Protein AF-D6RR14-F1 (afdb_monomer_lite)

Foldseek 3Di:
DDAAQEDEDEAEDDPPDPDDDPPDPDPACLVVLLPDDHALRHAYYEYYYPAQLVSHAHSVLSNCVRCLQSQQNHAYYAYQFFNHFQVSSLSSQVSQFVSHQNHAYYAYDHAQDPDPPDDDDDRRTHAQAPVVLCLQFCARPDPDPDDPDHHGRLLHAEYEYEGQDQPRHQDPVSVLRNLQRQQDDPPDPDPDDPPDVSGHQEYAYEHQDPDDDPSVVSCVVVVGDCPNHYYHYHYDHSVVSNPVVPVPPPPPDD

Organism: Coprinopsis cinerea (strain Okayama-7 / 130 / ATCC MYA-4618 / FGSC 9003) (NCBI:txid240176)

Sequence (254 aa):
MPHLHTFIIEERAWGHFHHQPPVDTRPYLHNFLSRLKFTSALSSLKLSTSCNANRGPSSIPSFFTTHFDSLDTLTTLSLQYNYLRKDEFVLLLEKLGPGVPSLTDLKLYASSLTFPEREWEDPPYARFWPSVLERFYVQSCSKSLYPQKKPWFPSLEKFTCILGTSWEEFDDRDLLEFLADRLSKPSGSLPSHTAVDRRLKMVDIKFVSFKNIDVWGELKARGVDTNGFELAIMYGQDSLWHDEHLIWGDDLDD

Radius of gyration: 19.26 Å; chains: 1; bounding box: 54×53×54 Å

pLDDT: mean 72.42, std 17.79, range [32.41, 95.31]

Secondary structure (DSSP, 8-state):
-----EEEEEE------SS---S-----THHHHHH----TT--EEEEEE---GGG---SHHHHHHHHGGG-TT--EEEEE-TTS-HHHHHHHHHHHHHH-TT--EEEEE---------SSS--SS----HHHHTTT-SS--S--SS--PPPS-TT--EEEEE-S-SSSSS-HHHHHHHHHHHHS--SS---TTS-------EEEEEEE-S----HHHHHHHTT---TT-EEEEEEE-GGGGGGGGGTTTSS---

Structure (mmCIF, N/CA/C/O backbone):
data_AF-D6RR14-F1
#
_entry.id   AF-D6RR14-F1
#
loop_
_atom_site.group_PDB
_atom_site.id
_atom_site.type_symbol
_atom_site.label_atom_id
_atom_site.label_alt_id
_atom_site.label_comp_id
_atom_site.label_asym_id
_atom_site.label_entity_id
_atom_site.label_seq_id
_atom_site.pdbx_PDB_ins_code
_atom_site.Cartn_x
_atom_site.Cartn_y
_atom_site.Cartn_z
_atom_site.occupancy
_atom_site.B_iso_or_equiv
_atom_site.auth_seq_id
_atom_site.auth_comp_id
_atom_site.auth_asym_id
_atom_site.auth_atom_id
_atom_site.pdbx_PDB_model_num
ATOM 1 N N . MET A 1 1 ? -18.838 -22.103 -13.851 1.00 48.81 1 MET A N 1
ATOM 2 C CA . MET A 1 1 ? -17.629 -21.538 -14.492 1.00 48.81 1 MET A CA 1
ATOM 3 C C . MET A 1 1 ? -16.580 -21.394 -13.403 1.00 48.81 1 MET A C 1
ATOM 5 O O . MET A 1 1 ? -16.987 -21.065 -12.297 1.00 48.81 1 MET A O 1
ATOM 9 N N . PRO A 1 2 ? -15.295 -21.696 -13.639 1.00 53.69 2 PRO A N 1
ATOM 10 C CA . PRO A 1 2 ? -14.268 -21.465 -12.626 1.00 53.69 2 PRO A CA 1
ATOM 11 C C . PRO A 1 2 ? -14.175 -19.962 -12.328 1.00 53.69 2 PRO A C 1
ATOM 13 O O . PRO A 1 2 ? -14.114 -19.153 -13.254 1.00 53.69 2 PRO A O 1
ATOM 16 N N . HIS A 1 3 ? -14.220 -19.601 -11.046 1.00 69.62 3 HIS A N 1
ATOM 17 C CA . HIS A 1 3 ? -14.083 -18.225 -10.577 1.00 69.62 3 HIS A CA 1
ATOM 18 C C . HIS A 1 3 ? -12.620 -17.986 -10.206 1.00 69.62 3 HIS A C 1
ATOM 20 O O . HIS A 1 3 ? -12.059 -18.698 -9.374 1.00 69.62 3 HIS A O 1
ATOM 26 N N . LEU A 1 4 ? -11.984 -17.016 -10.859 1.00 74.81 4 LEU A N 1
ATOM 27 C CA . LEU A 1 4 ? -10.620 -16.621 -10.529 1.00 74.81 4 LEU A CA 1
ATOM 28 C C . LEU A 1 4 ? -10.666 -15.697 -9.306 1.00 74.81 4 LEU A C 1
ATOM 30 O O . LEU A 1 4 ? -11.021 -14.530 -9.439 1.00 74.81 4 LEU A O 1
ATOM 34 N N . HIS A 1 5 ? -10.329 -16.231 -8.133 1.00 84.56 5 HIS A N 1
ATOM 35 C CA . HIS A 1 5 ? -10.311 -15.475 -6.874 1.00 84.56 5 HIS A CA 1
ATOM 36 C C . HIS A 1 5 ? -9.004 -14.712 -6.652 1.00 84.56 5 HIS A C 1
ATOM 38 O O . HIS A 1 5 ? -9.020 -13.595 -6.136 1.00 84.56 5 HIS A O 1
ATOM 44 N N . THR A 1 6 ? -7.888 -15.299 -7.085 1.00 87.31 6 THR A N 1
ATOM 45 C CA . THR A 1 6 ? -6.546 -14.738 -6.927 1.00 87.31 6 THR A CA 1
ATOM 46 C C . THR A 1 6 ? -5.877 -14.626 -8.283 1.00 87.31 6 THR A C 1
ATOM 48 O O . THR A 1 6 ? -5.878 -15.583 -9.057 1.00 87.31 6 THR A O 1
ATOM 51 N N . PHE A 1 7 ? -5.271 -13.475 -8.561 1.00 88.38 7 PHE A N 1
ATOM 52 C CA . PHE A 1 7 ? -4.459 -13.278 -9.753 1.00 88.38 7 PHE A CA 1
ATOM 53 C C . PHE A 1 7 ? -3.089 -12.716 -9.388 1.00 88.38 7 PHE A C 1
ATOM 55 O O . PHE A 1 7 ? -2.977 -11.819 -8.554 1.00 88.38 7 PHE A O 1
ATOM 62 N N . ILE A 1 8 ? -2.044 -13.266 -10.003 1.00 89.19 8 ILE A N 1
ATOM 63 C CA . ILE A 1 8 ? -0.654 -12.893 -9.750 1.00 89.19 8 ILE A CA 1
ATOM 64 C C . ILE A 1 8 ? -0.047 -12.418 -11.069 1.00 89.19 8 ILE A C 1
ATOM 66 O O . ILE A 1 8 ? -0.057 -13.152 -12.057 1.00 89.19 8 ILE A O 1
ATOM 70 N N . ILE A 1 9 ? 0.479 -11.194 -11.083 1.00 86.50 9 ILE A N 1
ATOM 71 C CA . ILE A 1 9 ? 1.235 -10.627 -12.200 1.00 86.50 9 ILE A CA 1
ATOM 72 C C . ILE A 1 9 ? 2.672 -10.421 -11.735 1.00 86.50 9 ILE A C 1
ATOM 74 O O . ILE A 1 9 ? 2.917 -9.672 -10.791 1.00 86.50 9 ILE A O 1
ATOM 78 N N . GLU A 1 10 ? 3.614 -11.054 -12.431 1.00 84.62 10 GLU A N 1
ATOM 79 C CA . GLU A 1 10 ? 5.048 -10.854 -12.228 1.00 84.62 10 GLU A CA 1
ATOM 80 C C . GLU A 1 10 ? 5.700 -10.401 -13.536 1.00 84.62 10 GLU A C 1
ATOM 82 O O . GLU A 1 10 ? 5.799 -11.156 -14.505 1.00 84.62 10 GLU A O 1
ATOM 87 N N . GLU A 1 11 ? 6.152 -9.152 -13.572 1.00 79.75 11 GLU A N 1
ATOM 88 C CA . GLU A 1 11 ? 6.918 -8.593 -14.682 1.00 79.75 11 GLU A CA 1
ATOM 89 C C . GLU A 1 11 ? 8.409 -8.672 -14.368 1.00 79.75 11 GLU A C 1
ATOM 91 O O . GLU A 1 11 ? 8.896 -7.967 -13.491 1.00 79.75 11 GLU A O 1
ATOM 96 N N . ARG A 1 12 ? 9.162 -9.505 -15.090 1.00 73.31 12 ARG A N 1
ATOM 97 C CA . ARG A 1 12 ? 10.612 -9.625 -14.887 1.00 73.31 12 ARG A CA 1
ATOM 98 C C . ARG A 1 12 ? 11.372 -9.227 -16.147 1.00 73.31 12 ARG A C 1
ATOM 100 O O . ARG A 1 12 ? 11.321 -9.940 -17.148 1.00 73.31 12 ARG A O 1
ATOM 107 N N . ALA A 1 13 ? 12.117 -8.124 -16.087 1.00 61.00 13 ALA A N 1
ATOM 108 C CA . ALA A 1 13 ? 13.101 -7.768 -17.109 1.00 61.00 13 ALA A CA 1
ATOM 109 C C . ALA A 1 13 ? 14.497 -8.105 -16.569 1.00 61.00 13 ALA A C 1
ATOM 111 O O . ALA A 1 13 ? 14.994 -7.468 -15.646 1.00 61.00 13 ALA A O 1
ATOM 112 N N . TRP A 1 14 ? 15.112 -9.160 -17.095 1.00 54.06 14 TRP A N 1
ATOM 113 C CA . TRP A 1 14 ? 16.340 -9.732 -16.544 1.00 54.06 14 TRP A CA 1
ATOM 114 C C . TRP A 1 14 ? 17.519 -8.749 -16.612 1.00 54.06 14 TRP A C 1
ATOM 116 O O . TRP A 1 14 ? 17.855 -8.253 -17.685 1.00 54.06 14 TRP A O 1
ATOM 126 N N . GLY A 1 15 ? 18.182 -8.526 -15.472 1.00 44.81 15 GLY A N 1
ATOM 127 C CA . GLY A 1 15 ? 19.449 -7.788 -15.358 1.00 44.81 15 GLY A CA 1
ATOM 128 C C . GLY A 1 15 ? 20.683 -8.658 -15.072 1.00 44.81 15 GLY A C 1
ATOM 129 O O . GLY A 1 15 ? 21.779 -8.121 -14.973 1.00 44.81 15 GLY A O 1
ATOM 130 N N . HIS A 1 16 ? 20.543 -9.983 -14.939 1.00 40.84 16 HIS A N 1
ATOM 131 C CA . HIS A 1 16 ? 21.645 -10.854 -14.491 1.00 40.84 16 HIS A CA 1
ATOM 132 C C . HIS A 1 16 ? 22.573 -11.394 -15.582 1.00 40.84 16 HIS A C 1
ATOM 134 O O . HIS A 1 16 ? 23.546 -12.074 -15.265 1.00 40.84 16 HIS A O 1
ATOM 140 N N . PHE A 1 17 ? 22.344 -11.071 -16.852 1.00 39.81 17 PHE A N 1
ATOM 141 C CA . PHE A 1 17 ? 23.320 -11.392 -17.886 1.00 39.81 17 PHE A CA 1
ATOM 142 C C . PHE A 1 17 ? 24.137 -10.145 -18.203 1.00 39.81 17 PHE A C 1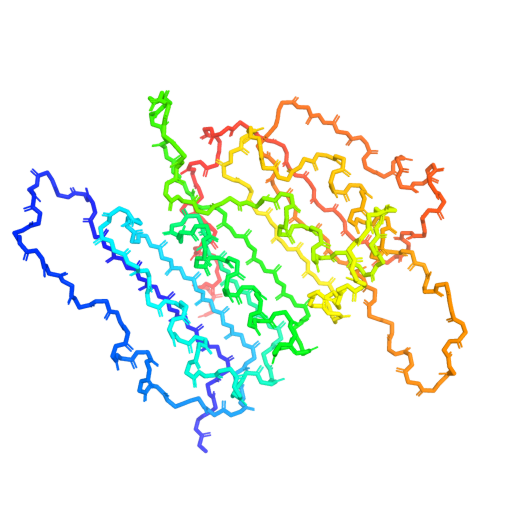
ATOM 144 O O . PHE A 1 17 ? 23.611 -9.146 -18.683 1.00 39.81 17 PHE A O 1
ATOM 151 N N . HIS A 1 18 ? 25.450 -10.237 -17.981 1.00 42.97 18 HIS A N 1
ATOM 152 C CA . HIS A 1 18 ? 26.501 -9.307 -18.421 1.00 42.97 18 HIS A CA 1
ATOM 153 C C . HIS A 1 18 ? 26.574 -9.115 -19.954 1.00 42.97 18 HIS A C 1
ATOM 155 O O . HIS A 1 18 ? 27.575 -8.651 -20.497 1.00 42.97 18 HIS A O 1
ATOM 161 N N . HIS A 1 19 ? 25.506 -9.447 -20.670 1.00 43.19 19 HIS A N 1
ATOM 162 C CA . HIS A 1 19 ? 25.332 -9.197 -22.081 1.00 43.19 19 HIS A CA 1
ATOM 163 C C . HIS A 1 19 ? 24.179 -8.215 -22.207 1.00 43.19 19 HIS A C 1
ATOM 165 O O . HIS A 1 19 ? 23.052 -8.513 -21.817 1.00 43.19 19 HIS A O 1
ATOM 171 N N . GLN A 1 20 ? 24.498 -7.017 -22.702 1.00 44.28 20 GLN A N 1
ATOM 172 C CA . GLN A 1 20 ? 23.511 -6.023 -23.103 1.00 44.28 20 GLN A CA 1
ATOM 173 C C . GLN A 1 20 ? 22.365 -6.744 -23.826 1.00 44.28 20 GLN A C 1
ATOM 175 O O . GLN A 1 20 ? 22.651 -7.452 -24.798 1.00 44.28 20 GLN A O 1
ATOM 180 N N . PRO A 1 21 ? 21.102 -6.619 -23.375 1.00 46.16 21 PRO A N 1
ATOM 181 C CA . PRO A 1 21 ? 20.001 -7.168 -24.141 1.00 46.16 21 PRO A CA 1
ATOM 182 C C . PRO A 1 21 ? 20.083 -6.543 -25.538 1.00 46.16 21 PRO A C 1
ATOM 184 O O . PRO A 1 21 ? 20.188 -5.313 -25.646 1.00 46.16 21 PRO A O 1
ATOM 187 N N . PRO A 1 22 ? 20.131 -7.358 -26.604 1.00 46.28 22 PRO A N 1
ATOM 188 C CA . PRO A 1 22 ? 20.185 -6.828 -27.948 1.00 46.28 22 PRO A CA 1
ATOM 189 C C . PRO A 1 22 ? 18.881 -6.067 -28.173 1.00 46.28 22 PRO A C 1
ATOM 191 O O . PRO A 1 22 ? 17.817 -6.665 -28.160 1.00 46.28 22 PRO A O 1
ATOM 194 N N . VAL A 1 23 ? 18.992 -4.748 -28.329 1.00 45.44 23 VAL A N 1
ATOM 195 C CA . VAL A 1 23 ? 18.044 -3.877 -29.035 1.00 45.44 23 VAL A CA 1
ATOM 196 C C . VAL A 1 23 ? 16.562 -4.077 -28.661 1.00 45.44 23 VAL A C 1
ATOM 198 O O . VAL A 1 23 ? 15.880 -4.936 -29.203 1.00 45.44 23 VAL A O 1
ATOM 201 N N . ASP A 1 24 ? 16.040 -3.195 -27.802 1.00 49.41 24 ASP A N 1
ATOM 202 C CA . ASP A 1 24 ? 14.614 -2.810 -27.752 1.00 49.41 24 ASP A CA 1
ATOM 203 C C . ASP A 1 24 ? 13.589 -3.969 -27.725 1.00 49.41 2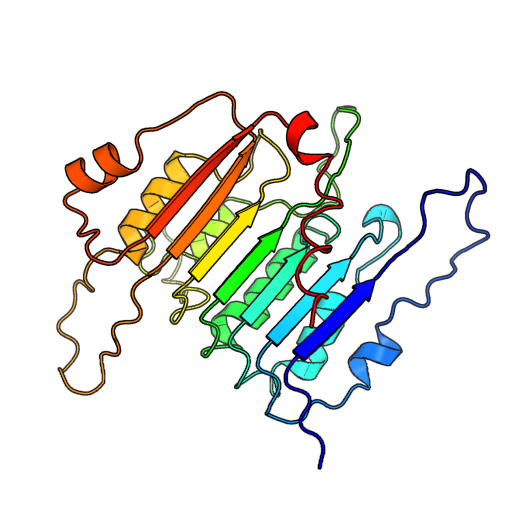4 ASP A C 1
ATOM 205 O O . ASP A 1 24 ? 12.512 -3.896 -28.317 1.00 49.41 24 ASP A O 1
ATOM 209 N N . THR A 1 25 ? 13.883 -5.058 -27.009 1.00 45.69 25 THR A N 1
ATOM 210 C CA . THR A 1 25 ? 12.918 -6.142 -26.786 1.00 45.69 25 THR A CA 1
ATOM 211 C C . THR A 1 25 ? 11.889 -5.730 -25.734 1.00 45.69 25 THR A C 1
ATOM 213 O O . THR A 1 25 ? 11.908 -6.214 -24.602 1.00 45.69 25 THR A O 1
ATOM 216 N N . ARG A 1 26 ? 10.974 -4.829 -26.098 1.00 56.94 26 ARG A N 1
ATOM 217 C CA . ARG A 1 26 ? 9.738 -4.589 -25.345 1.00 56.94 26 ARG A CA 1
ATOM 218 C C . ARG A 1 26 ? 8.628 -5.490 -25.885 1.00 56.94 26 ARG A C 1
ATOM 220 O O . ARG A 1 26 ? 7.954 -5.126 -26.847 1.00 56.94 26 ARG A O 1
ATOM 227 N N . PRO A 1 27 ? 8.338 -6.605 -25.209 1.00 50.03 27 PRO A N 1
ATOM 228 C CA . PRO A 1 27 ? 6.975 -7.074 -25.103 1.00 50.03 27 PRO A CA 1
ATOM 229 C C . PRO A 1 27 ? 6.606 -7.026 -23.624 1.00 50.03 27 PRO A C 1
ATOM 231 O O . PRO A 1 27 ? 6.429 -8.055 -22.978 1.00 50.03 27 PRO A O 1
ATOM 234 N N . TYR A 1 28 ? 6.525 -5.819 -23.060 1.00 67.12 28 TYR A N 1
ATOM 235 C CA . TYR A 1 28 ? 5.854 -5.650 -21.776 1.00 67.12 28 TYR A CA 1
ATOM 236 C C . TYR A 1 28 ? 4.443 -6.230 -21.902 1.00 67.12 28 TYR A C 1
ATOM 238 O O . TYR A 1 28 ? 3.814 -6.139 -22.965 1.00 67.12 28 TYR A O 1
ATOM 246 N N . LEU A 1 29 ? 3.931 -6.822 -20.828 1.00 75.06 29 LEU A N 1
ATOM 247 C CA . LEU A 1 29 ? 2.665 -7.546 -20.831 1.00 75.06 29 LEU A CA 1
ATOM 248 C C . LEU A 1 29 ? 1.448 -6.643 -21.140 1.00 75.06 29 LEU A C 1
ATOM 250 O O . LEU A 1 29 ? 0.336 -7.143 -21.088 1.00 75.06 29 LEU A O 1
ATOM 254 N N . HIS A 1 30 ? 1.591 -5.365 -21.534 1.00 77.81 30 HIS A N 1
ATOM 255 C CA . HIS A 1 30 ? 0.486 -4.429 -21.814 1.00 77.81 30 HIS A CA 1
ATOM 256 C C . HIS A 1 30 ? -0.597 -5.029 -22.715 1.00 77.81 30 HIS A C 1
ATOM 258 O O . HIS A 1 30 ? -1.778 -4.972 -22.380 1.00 77.81 30 HIS A O 1
ATOM 264 N N . ASN A 1 31 ? -0.216 -5.622 -23.853 1.00 77.06 31 ASN A N 1
ATOM 265 C CA . ASN A 1 31 ? -1.174 -6.218 -24.793 1.00 77.06 31 ASN A CA 1
ATOM 266 C C . ASN A 1 31 ? -1.865 -7.454 -24.215 1.00 77.06 31 ASN A C 1
ATOM 268 O O . ASN A 1 31 ? -3.027 -7.705 -24.518 1.00 77.06 31 ASN A O 1
ATOM 272 N N . PHE A 1 32 ? -1.150 -8.237 -23.409 1.00 82.69 32 PHE A N 1
ATOM 273 C CA . PHE A 1 32 ? -1.713 -9.403 -22.745 1.00 82.69 32 PHE A CA 1
ATOM 274 C C . PHE A 1 32 ? -2.653 -8.970 -21.615 1.00 82.69 32 PHE A C 1
ATOM 276 O O . PHE A 1 32 ? -3.836 -9.297 -21.647 1.00 82.69 32 PHE A O 1
ATOM 283 N N . LEU A 1 33 ? -2.153 -8.156 -20.683 1.00 83.25 33 LEU A N 1
ATOM 284 C CA . LEU A 1 33 ? -2.880 -7.636 -19.533 1.00 83.25 33 LEU A CA 1
ATOM 285 C C . LEU A 1 33 ? -4.128 -6.872 -19.961 1.00 83.25 33 LEU A C 1
ATOM 287 O O . LEU A 1 33 ? -5.180 -7.139 -19.406 1.00 83.25 33 LEU A O 1
ATOM 291 N N . SER A 1 34 ? -4.074 -6.006 -20.977 1.00 79.12 34 SER A N 1
ATOM 292 C CA . SER A 1 34 ? -5.264 -5.280 -21.467 1.00 79.12 34 SER A CA 1
ATOM 293 C C . SER A 1 34 ? -6.345 -6.182 -22.076 1.00 79.12 34 SER A C 1
ATOM 295 O O . SER A 1 34 ? -7.509 -5.798 -22.133 1.00 79.12 34 SER A O 1
ATOM 297 N N . ARG A 1 35 ? -6.001 -7.392 -22.530 1.00 81.81 35 ARG A N 1
ATOM 298 C CA . ARG A 1 35 ? -6.958 -8.332 -23.139 1.00 81.81 35 ARG A CA 1
ATOM 299 C C . ARG A 1 35 ? -7.534 -9.342 -22.157 1.00 81.81 35 ARG A C 1
ATOM 301 O O . ARG A 1 35 ? -8.458 -10.069 -22.531 1.00 81.81 35 ARG A O 1
ATOM 308 N N . LEU A 1 36 ? -6.997 -9.413 -20.940 1.00 81.06 36 LEU A N 1
ATOM 309 C CA . LEU A 1 36 ? -7.562 -10.255 -19.894 1.00 81.06 36 LEU A CA 1
ATOM 310 C C . LEU A 1 36 ? -9.008 -9.838 -19.630 1.00 81.06 36 LEU A C 1
ATOM 312 O O . LEU A 1 36 ? -9.359 -8.671 -19.718 1.00 81.06 36 LEU A O 1
ATOM 316 N N . LYS A 1 37 ? -9.870 -10.805 -19.345 1.00 76.50 37 LYS A N 1
ATOM 317 C CA . LYS A 1 37 ? -11.236 -10.533 -18.907 1.00 76.50 37 LYS A CA 1
ATOM 318 C C . LYS A 1 37 ? -11.385 -11.131 -17.530 1.00 76.50 37 LYS A C 1
ATOM 320 O O . LYS A 1 37 ? -11.297 -12.348 -17.380 1.00 76.50 37 LYS A O 1
ATOM 325 N N . PHE A 1 38 ? -11.590 -10.270 -16.547 1.00 70.38 38 PHE A N 1
ATOM 326 C CA . PHE A 1 38 ? -11.856 -10.701 -15.188 1.00 70.38 38 PHE A CA 1
ATOM 327 C C . PHE A 1 38 ? -13.345 -10.949 -15.024 1.00 70.38 38 PHE A C 1
ATOM 329 O O . PHE A 1 38 ? -14.186 -10.180 -15.488 1.00 70.38 38 PHE A O 1
ATOM 336 N N . THR A 1 39 ? -13.676 -12.061 -14.382 1.00 64.56 39 THR A N 1
ATOM 337 C CA . THR A 1 39 ? -14.990 -12.210 -13.766 1.00 64.56 39 THR A CA 1
ATOM 338 C C . THR A 1 39 ? -15.029 -11.326 -12.521 1.00 64.56 39 THR A C 1
ATOM 340 O O . THR A 1 39 ? -13.996 -11.185 -11.868 1.00 64.56 39 THR A O 1
ATOM 343 N N . SER A 1 40 ? -16.202 -10.816 -12.144 1.00 69.50 40 SER A N 1
ATOM 344 C CA . SER A 1 40 ? -16.466 -10.017 -10.929 1.00 69.50 40 SER A CA 1
ATOM 345 C C . SER A 1 40 ? -16.306 -10.808 -9.613 1.00 69.50 40 SER A C 1
ATOM 347 O O . SER A 1 40 ? -17.128 -10.713 -8.712 1.00 69.50 40 SER A O 1
ATOM 349 N N . ALA A 1 41 ? -15.332 -11.712 -9.551 1.00 80.56 41 ALA A N 1
ATOM 350 C CA . ALA A 1 41 ? -15.043 -12.593 -8.424 1.00 80.56 41 ALA A CA 1
ATOM 351 C C . ALA A 1 41 ? -13.580 -12.478 -7.965 1.00 80.56 41 ALA A C 1
ATOM 353 O O . ALA A 1 41 ? -13.179 -13.182 -7.039 1.00 80.56 41 ALA A O 1
ATOM 354 N N . LEU A 1 42 ? -12.781 -11.618 -8.614 1.00 87.00 42 LEU A N 1
ATOM 355 C CA . LEU A 1 42 ? -11.394 -11.388 -8.234 1.00 87.00 42 LEU A CA 1
ATOM 356 C C . LEU A 1 42 ? -11.368 -10.658 -6.888 1.00 87.00 42 LEU A C 1
ATOM 358 O O . LEU A 1 42 ? -11.785 -9.504 -6.795 1.00 87.00 42 LEU A O 1
ATOM 362 N N . SER A 1 43 ? -10.892 -11.343 -5.853 1.00 91.12 43 SER A N 1
ATOM 363 C CA . SER A 1 43 ? -10.821 -10.832 -4.481 1.00 91.12 43 SER A CA 1
ATOM 364 C C . SER A 1 43 ? -9.390 -10.540 -4.035 1.00 91.12 43 SER A C 1
ATOM 366 O O . SER A 1 43 ? -9.187 -9.728 -3.136 1.00 91.12 43 SER A O 1
ATOM 368 N N . SER A 1 44 ? -8.391 -11.150 -4.679 1.00 92.62 44 SER A N 1
ATOM 369 C CA . SER A 1 44 ? -6.975 -10.959 -4.367 1.00 92.62 44 SER A CA 1
ATOM 370 C C . SER A 1 44 ? -6.141 -10.711 -5.622 1.00 92.62 44 SER A C 1
ATOM 372 O O . SER A 1 44 ? -6.229 -11.447 -6.607 1.00 92.62 44 SER A O 1
ATOM 374 N N . LEU A 1 45 ? -5.305 -9.676 -5.582 1.00 91.31 45 LEU A N 1
ATOM 375 C CA . LEU A 1 45 ? -4.387 -9.324 -6.657 1.00 91.31 45 LEU A CA 1
ATOM 376 C C . LEU A 1 45 ? -2.980 -9.148 -6.093 1.00 91.31 45 LEU A C 1
ATOM 378 O O . LEU A 1 45 ? -2.759 -8.346 -5.186 1.00 91.31 45 LEU A O 1
ATOM 382 N N . LYS A 1 46 ? -2.018 -9.870 -6.663 1.00 91.50 46 LYS A N 1
ATOM 383 C CA . LYS A 1 46 ? -0.595 -9.669 -6.401 1.00 91.50 46 LYS A CA 1
ATOM 384 C C . LYS A 1 46 ? 0.098 -9.135 -7.645 1.00 91.50 46 LYS A C 1
ATOM 386 O O . LYS A 1 46 ? -0.042 -9.698 -8.728 1.00 91.50 46 LYS A O 1
ATOM 391 N N . LEU A 1 47 ? 0.889 -8.089 -7.457 1.00 87.50 47 LEU A N 1
ATOM 392 C CA . LEU A 1 47 ? 1.611 -7.383 -8.498 1.00 87.50 47 LEU A CA 1
ATOM 393 C C . LEU A 1 47 ? 3.073 -7.244 -8.103 1.00 87.50 47 LEU A C 1
ATOM 395 O O . LEU A 1 47 ? 3.406 -6.628 -7.092 1.00 87.50 47 LEU A O 1
ATOM 399 N N . SER A 1 48 ? 3.944 -7.785 -8.935 1.00 83.25 48 SER A N 1
ATOM 400 C CA . SER A 1 48 ? 5.381 -7.624 -8.817 1.00 83.25 48 SER A CA 1
ATOM 401 C C . SER A 1 48 ? 5.946 -7.178 -10.153 1.00 83.25 48 SER A C 1
ATOM 403 O O . SER A 1 48 ? 5.559 -7.675 -11.213 1.00 83.25 48 SER A O 1
ATOM 405 N N . THR A 1 49 ? 6.866 -6.224 -10.103 1.00 78.38 49 THR A N 1
ATOM 406 C CA . THR A 1 49 ? 7.688 -5.867 -11.249 1.00 78.38 49 THR A CA 1
ATOM 407 C C . THR A 1 49 ? 9.135 -5.747 -10.804 1.00 78.38 49 THR A C 1
ATOM 409 O O . THR A 1 49 ? 9.412 -5.230 -9.728 1.00 78.38 49 THR A O 1
ATOM 412 N N . SER A 1 50 ? 10.050 -6.262 -11.616 1.00 73.62 50 SER A N 1
ATOM 413 C CA . SER A 1 50 ? 11.491 -6.011 -11.557 1.00 73.62 50 SER A CA 1
ATOM 414 C C . SER A 1 50 ? 11.987 -5.364 -12.851 1.00 73.62 50 SER A C 1
ATOM 416 O O . SER A 1 50 ? 13.165 -5.431 -13.206 1.00 73.62 50 SER A O 1
ATOM 418 N N . CYS A 1 51 ? 11.071 -4.736 -13.593 1.00 70.94 51 CYS A N 1
ATOM 419 C CA . CYS A 1 51 ? 11.410 -3.938 -14.756 1.00 70.94 51 CYS A CA 1
ATOM 420 C C . CYS A 1 51 ? 12.197 -2.705 -14.312 1.00 70.94 51 CYS A C 1
ATOM 422 O O . CYS A 1 51 ? 11.718 -1.890 -13.533 1.00 70.94 51 CYS A O 1
ATOM 424 N N . ASN A 1 52 ? 13.412 -2.540 -14.829 1.00 69.81 52 ASN A N 1
ATOM 425 C CA . ASN A 1 52 ? 14.163 -1.315 -14.596 1.00 69.81 52 ASN A CA 1
ATOM 426 C C . ASN A 1 52 ? 13.410 -0.135 -15.237 1.00 69.81 52 ASN A C 1
ATOM 428 O O . ASN A 1 52 ? 13.293 -0.084 -16.463 1.00 69.81 52 ASN A O 1
ATOM 432 N N . ALA A 1 53 ? 12.940 0.808 -14.418 1.00 69.06 53 ALA A N 1
ATOM 433 C CA . ALA A 1 53 ? 12.182 1.984 -14.840 1.00 69.06 53 ALA A CA 1
ATOM 434 C C . ALA A 1 53 ? 12.896 2.837 -15.912 1.00 69.06 53 ALA A C 1
ATOM 436 O O . ALA A 1 53 ? 12.240 3.456 -16.750 1.00 69.06 53 ALA A O 1
ATOM 437 N N . ASN A 1 54 ? 14.235 2.805 -15.971 1.00 68.31 54 ASN A N 1
ATOM 438 C CA . ASN A 1 54 ? 15.014 3.468 -17.029 1.00 68.31 54 ASN A CA 1
ATOM 439 C C . ASN A 1 54 ? 14.890 2.790 -18.400 1.00 68.31 54 ASN A C 1
ATOM 441 O O . ASN A 1 54 ? 15.294 3.356 -19.415 1.00 68.31 54 ASN A O 1
ATOM 445 N N . ARG A 1 55 ? 14.397 1.550 -18.454 1.00 68.62 55 ARG A N 1
ATOM 446 C CA . ARG A 1 55 ? 14.240 0.778 -19.695 1.00 68.62 55 ARG A CA 1
ATOM 447 C C . ARG A 1 55 ? 12.854 0.940 -20.314 1.00 68.62 55 ARG A C 1
ATOM 449 O O . ARG A 1 55 ? 12.705 0.660 -21.501 1.00 68.62 55 ARG A O 1
ATOM 456 N N . GLY A 1 56 ? 11.877 1.425 -19.553 1.00 71.69 56 GLY A N 1
ATOM 457 C CA . GLY A 1 56 ? 10.526 1.694 -20.031 1.00 71.69 56 GLY A CA 1
ATOM 458 C C . GLY A 1 56 ? 9.461 1.511 -18.947 1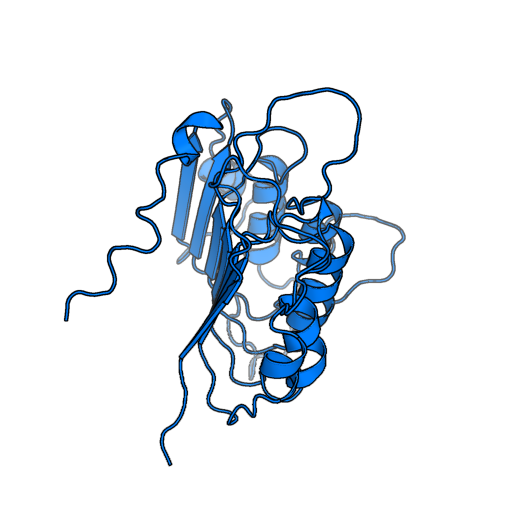.00 71.69 56 GLY A C 1
ATOM 459 O O . GLY A 1 56 ? 9.779 1.063 -17.845 1.00 71.69 56 GLY A O 1
ATOM 460 N N . PRO A 1 57 ? 8.203 1.871 -19.258 1.00 76.81 57 PRO A N 1
ATOM 461 C CA . PRO A 1 57 ? 7.085 1.764 -18.328 1.00 76.81 57 PRO A CA 1
ATOM 462 C C . PRO A 1 57 ? 6.769 0.317 -17.944 1.00 76.81 57 PRO A C 1
ATOM 464 O O . PRO A 1 57 ? 6.845 -0.580 -18.784 1.00 76.81 57 PRO A O 1
ATOM 467 N N . SER A 1 58 ? 6.315 0.110 -16.707 1.00 82.31 58 SER A N 1
ATOM 468 C CA . SER A 1 58 ? 5.659 -1.145 -16.316 1.00 82.31 58 SER A CA 1
ATOM 469 C C . SER A 1 58 ? 4.309 -1.296 -17.029 1.00 82.31 58 SER A C 1
ATOM 471 O O . SER A 1 58 ? 3.646 -0.304 -17.351 1.00 82.31 58 SER A O 1
ATOM 473 N N . SER A 1 59 ? 3.853 -2.535 -17.250 1.00 83.25 59 SER A N 1
ATOM 474 C CA . SER A 1 59 ? 2.499 -2.791 -17.760 1.00 83.25 59 SER A CA 1
ATOM 475 C C . SER A 1 59 ? 1.413 -2.887 -16.686 1.00 83.25 59 SER A C 1
ATOM 477 O O . SER A 1 59 ? 0.224 -2.863 -17.022 1.00 83.25 59 SER A O 1
ATOM 479 N N . ILE A 1 60 ? 1.794 -2.855 -15.408 1.00 86.38 60 ILE A N 1
ATOM 480 C CA . ILE A 1 60 ? 0.883 -2.834 -14.260 1.00 86.38 60 ILE A CA 1
ATOM 481 C C . ILE A 1 60 ? -0.080 -1.621 -14.290 1.00 86.38 60 ILE A C 1
ATOM 483 O O . ILE A 1 60 ? -1.286 -1.824 -14.145 1.00 86.38 60 ILE A O 1
ATOM 487 N N . PRO A 1 61 ? 0.341 -0.364 -14.543 1.00 82.94 61 PRO A N 1
ATOM 488 C CA . PRO A 1 61 ? -0.609 0.752 -14.657 1.00 82.94 61 PRO A CA 1
ATOM 489 C C . PRO A 1 61 ? -1.635 0.588 -15.797 1.00 82.94 61 PRO A C 1
ATOM 491 O O . PRO A 1 61 ? -2.795 0.998 -15.675 1.00 82.94 61 PRO A O 1
ATOM 494 N N . SER A 1 62 ? -1.243 -0.039 -16.914 1.00 80.56 62 SER A N 1
ATOM 495 C CA . SER A 1 62 ? -2.152 -0.304 -18.042 1.00 80.56 62 SER A CA 1
ATOM 496 C C . SER A 1 62 ? -3.214 -1.348 -17.698 1.00 80.56 62 SER A C 1
ATOM 498 O O . SER A 1 62 ? -4.357 -1.224 -18.145 1.00 80.56 62 SER A O 1
ATOM 500 N N . PHE A 1 63 ? -2.857 -2.345 -16.884 1.00 85.19 63 PHE A N 1
ATOM 501 C CA . PHE A 1 63 ? -3.804 -3.317 -16.345 1.00 85.19 63 PHE A CA 1
ATOM 502 C C . PHE A 1 63 ? -4.950 -2.615 -15.610 1.00 85.19 63 PHE A C 1
ATOM 504 O O . PHE A 1 63 ? -6.113 -2.813 -15.957 1.00 85.19 63 PHE A O 1
ATOM 511 N N . PHE A 1 64 ? -4.636 -1.717 -14.673 1.00 82.19 64 PHE A N 1
ATOM 512 C CA . PHE A 1 64 ? -5.665 -0.998 -13.918 1.00 82.19 64 PHE A CA 1
ATOM 513 C C . PHE A 1 64 ? -6.494 -0.068 -14.783 1.00 82.19 64 PHE A C 1
ATOM 515 O O . PHE A 1 64 ? -7.705 -0.003 -14.622 1.00 82.19 64 PHE A O 1
ATOM 522 N N . THR A 1 65 ? -5.864 0.614 -15.737 1.00 82.25 65 THR A N 1
ATOM 523 C CA . THR A 1 65 ? -6.597 1.484 -16.664 1.00 82.25 65 THR A CA 1
ATOM 524 C C . THR A 1 65 ? -7.656 0.709 -17.452 1.00 82.25 65 THR A C 1
ATOM 526 O O . THR A 1 65 ? -8.718 1.252 -17.737 1.00 82.25 65 THR A O 1
ATOM 529 N N . THR A 1 66 ? -7.386 -0.557 -17.778 1.00 84.38 66 THR A N 1
ATOM 530 C CA . THR A 1 66 ? -8.297 -1.385 -18.578 1.00 84.38 66 THR A CA 1
ATOM 531 C C . THR A 1 66 ? -9.359 -2.084 -17.730 1.00 84.38 66 THR A C 1
ATOM 533 O O . THR A 1 66 ? -10.488 -2.238 -18.183 1.00 84.38 66 THR A O 1
ATOM 536 N N . HIS A 1 67 ? -9.008 -2.493 -16.507 1.00 83.94 67 HIS A N 1
ATOM 537 C CA . HIS A 1 67 ? -9.844 -3.383 -15.691 1.00 83.94 67 HIS A CA 1
ATOM 538 C C . HIS A 1 67 ? -10.476 -2.728 -14.472 1.00 83.94 67 HIS A C 1
ATOM 540 O O . HIS A 1 67 ? -11.115 -3.439 -13.706 1.00 83.94 67 HIS A O 1
ATOM 546 N N . PHE A 1 68 ? -10.323 -1.414 -14.264 1.00 79.81 68 PHE A N 1
ATOM 547 C CA . PHE A 1 68 ? -10.784 -0.756 -13.032 1.00 79.81 68 PHE A CA 1
ATOM 548 C C . PHE A 1 68 ? -12.262 -1.029 -12.704 1.00 79.81 68 PHE A C 1
ATOM 550 O O . PHE A 1 68 ? -12.582 -1.261 -11.543 1.00 79.81 68 PHE A O 1
ATOM 557 N N . ASP A 1 69 ? -13.137 -1.083 -13.713 1.00 80.12 69 ASP A N 1
ATOM 558 C CA . ASP A 1 69 ? -14.572 -1.357 -13.542 1.00 80.12 69 ASP A CA 1
ATOM 559 C C . ASP A 1 69 ? -14.880 -2.796 -13.086 1.00 80.12 69 ASP A C 1
ATOM 561 O O . ASP A 1 69 ? -16.000 -3.095 -12.689 1.00 80.12 69 ASP A O 1
ATOM 565 N N . SER A 1 70 ? -13.910 -3.711 -13.174 1.00 80.31 70 SER A N 1
ATOM 566 C CA . SER A 1 70 ? -14.063 -5.142 -12.860 1.00 80.31 70 SER A CA 1
ATOM 567 C C . SER A 1 70 ? -13.394 -5.552 -11.542 1.00 80.31 70 SER A C 1
ATOM 569 O O . SER A 1 70 ? -13.249 -6.744 -11.277 1.00 80.31 70 SER A O 1
ATOM 571 N N . LEU A 1 71 ? -12.937 -4.581 -10.743 1.00 84.75 71 LEU A N 1
ATOM 572 C CA . LEU A 1 71 ? -12.235 -4.804 -9.472 1.00 84.75 71 LEU A CA 1
ATOM 573 C C . LEU A 1 71 ? -13.100 -4.467 -8.248 1.00 84.75 71 LEU A C 1
ATOM 575 O O . LEU A 1 71 ? -12.576 -4.286 -7.154 1.00 84.75 71 LEU A O 1
ATOM 579 N N . ASP A 1 72 ? -14.419 -4.387 -8.403 1.00 84.69 72 ASP A N 1
ATOM 580 C CA . ASP A 1 72 ? -15.364 -4.052 -7.332 1.00 84.69 72 ASP A CA 1
ATOM 581 C C . ASP A 1 72 ? -15.338 -5.046 -6.156 1.00 84.69 72 ASP A C 1
ATOM 583 O O . ASP A 1 72 ? -15.588 -4.657 -5.013 1.00 84.69 72 ASP A O 1
ATOM 587 N N . THR A 1 73 ? -14.979 -6.307 -6.414 1.00 87.94 73 THR A N 1
ATOM 588 C CA . THR A 1 73 ? -14.833 -7.359 -5.394 1.00 87.94 73 THR A CA 1
ATOM 589 C C . THR A 1 73 ? -13.430 -7.493 -4.806 1.00 87.94 73 THR A C 1
ATOM 591 O O . THR A 1 73 ? -13.220 -8.353 -3.952 1.00 87.94 73 THR A O 1
ATOM 594 N N . LEU A 1 74 ? -12.461 -6.687 -5.249 1.00 90.56 74 LEU A N 1
ATOM 595 C CA . LEU A 1 74 ? -11.076 -6.805 -4.801 1.00 90.56 74 LEU A CA 1
ATOM 596 C C . LEU A 1 74 ? -10.948 -6.356 -3.336 1.00 90.56 74 LEU A C 1
ATOM 598 O O . LEU A 1 74 ? -11.152 -5.186 -3.015 1.00 90.56 74 LEU A O 1
ATOM 602 N N . THR A 1 75 ? -10.585 -7.287 -2.453 1.00 93.25 75 THR A N 1
ATOM 603 C CA . THR A 1 75 ? -10.409 -7.049 -1.010 1.00 93.25 75 THR A CA 1
ATOM 604 C C . THR A 1 75 ? -8.944 -6.998 -0.598 1.00 93.25 75 THR A C 1
ATOM 606 O O . THR A 1 75 ? -8.617 -6.325 0.380 1.00 93.25 75 THR A O 1
ATOM 609 N N . THR A 1 76 ? -8.063 -7.668 -1.347 1.00 94.50 76 THR A N 1
ATOM 610 C CA . THR A 1 76 ? -6.633 -7.784 -1.039 1.00 94.50 76 THR A CA 1
ATOM 611 C C . THR A 1 76 ? -5.774 -7.364 -2.226 1.00 94.50 76 THR A C 1
ATOM 613 O O . THR A 1 76 ? -5.929 -7.887 -3.331 1.00 94.50 76 THR A O 1
ATOM 616 N N . LEU A 1 77 ? -4.826 -6.458 -1.990 1.00 93.62 77 LEU A N 1
ATOM 617 C CA . LEU A 1 77 ? -3.837 -6.025 -2.972 1.00 93.62 77 LEU A CA 1
ATOM 618 C C . LEU A 1 77 ? -2.433 -6.117 -2.381 1.00 93.62 77 LEU A C 1
ATOM 620 O O . LEU A 1 77 ? -2.150 -5.517 -1.349 1.00 93.62 77 LEU A O 1
ATOM 624 N N . SER A 1 78 ? -1.543 -6.810 -3.082 1.00 93.12 78 SER A N 1
ATOM 625 C CA . SER A 1 78 ? -0.109 -6.830 -2.805 1.00 93.12 78 SER A CA 1
ATOM 626 C C . SER A 1 78 ? 0.648 -6.227 -3.983 1.00 93.12 78 SER A C 1
ATOM 628 O O . SER A 1 78 ? 0.453 -6.659 -5.119 1.00 93.12 78 SER A O 1
ATOM 630 N N . LEU A 1 79 ? 1.480 -5.217 -3.729 1.00 89.50 79 LEU A N 1
ATOM 631 C CA . LEU A 1 79 ? 2.221 -4.488 -4.753 1.00 89.50 79 LEU A CA 1
ATOM 632 C C . LEU A 1 79 ? 3.681 -4.291 -4.351 1.00 89.50 79 LEU A C 1
ATOM 634 O O . LEU A 1 79 ? 3.981 -3.615 -3.369 1.00 89.50 79 LEU A O 1
ATOM 638 N N . GLN A 1 80 ? 4.585 -4.781 -5.192 1.00 86.12 80 GLN A N 1
ATOM 639 C CA . GLN A 1 80 ? 5.984 -4.374 -5.176 1.00 86.12 80 GLN A CA 1
ATOM 640 C C . GLN A 1 80 ? 6.142 -3.070 -5.970 1.00 86.12 80 GLN A C 1
ATOM 642 O O . GLN A 1 80 ? 6.066 -3.082 -7.200 1.00 86.12 80 GLN A O 1
ATOM 647 N N . TYR A 1 81 ? 6.295 -1.935 -5.285 1.00 83.00 81 TYR A N 1
ATOM 648 C CA . TYR A 1 81 ? 6.142 -0.617 -5.917 1.00 83.00 81 TYR A CA 1
ATOM 649 C C . TYR A 1 81 ? 7.443 -0.031 -6.460 1.00 83.00 81 TYR A C 1
ATOM 651 O O . TYR A 1 81 ? 7.413 0.735 -7.416 1.00 83.00 81 TYR A O 1
ATOM 659 N N . ASN A 1 82 ? 8.586 -0.369 -5.875 1.00 78.50 82 ASN A N 1
ATOM 660 C CA . ASN A 1 82 ? 9.831 0.370 -6.086 1.00 78.50 82 ASN A CA 1
ATOM 661 C C . ASN A 1 82 ? 10.461 0.232 -7.483 1.00 78.50 82 ASN A C 1
ATOM 663 O O . ASN A 1 82 ? 11.391 0.960 -7.788 1.00 78.50 82 ASN A O 1
ATOM 667 N N . TYR A 1 83 ? 9.966 -0.643 -8.356 1.00 79.25 83 TYR A N 1
ATOM 668 C CA . TYR A 1 83 ? 10.366 -0.680 -9.772 1.00 79.25 83 TYR A CA 1
ATOM 669 C C . TYR A 1 83 ? 9.444 0.137 -10.695 1.00 79.25 83 TYR A C 1
ATOM 671 O O . TYR A 1 83 ? 9.733 0.281 -11.882 1.00 79.25 83 TYR A O 1
ATOM 679 N N . LEU A 1 84 ? 8.349 0.693 -10.170 1.00 81.56 84 LEU A N 1
ATOM 680 C CA . LEU A 1 84 ? 7.504 1.650 -10.886 1.00 81.56 84 LEU A CA 1
ATOM 681 C C . LEU A 1 84 ? 8.163 3.025 -10.913 1.00 81.56 84 LEU A C 1
ATOM 683 O O . LEU A 1 84 ? 8.920 3.367 -10.009 1.00 81.56 84 LEU A O 1
ATOM 687 N N . ARG A 1 85 ? 7.812 3.858 -11.892 1.00 81.00 85 ARG A N 1
ATOM 688 C CA . ARG A 1 85 ? 8.129 5.291 -11.834 1.00 81.00 85 ARG A CA 1
ATOM 689 C C . ARG A 1 85 ? 7.234 6.013 -10.828 1.00 81.00 85 ARG A C 1
ATOM 691 O O . ARG A 1 85 ? 6.144 5.550 -10.489 1.00 81.00 85 ARG A O 1
ATOM 698 N N . LYS A 1 86 ? 7.676 7.181 -10.352 1.00 81.44 86 LYS A N 1
ATOM 699 C CA . LYS A 1 86 ? 6.917 8.009 -9.396 1.00 81.44 86 LYS A CA 1
ATOM 700 C C . LYS A 1 86 ? 5.501 8.323 -9.891 1.00 81.44 86 LYS A C 1
ATOM 702 O O . LYS A 1 86 ? 4.541 8.178 -9.139 1.00 81.44 86 LYS A O 1
ATOM 707 N N . ASP A 1 87 ? 5.374 8.749 -11.142 1.00 83.31 87 ASP A N 1
ATOM 708 C CA . ASP A 1 87 ? 4.098 9.057 -11.789 1.00 83.31 87 ASP A CA 1
ATOM 709 C C . ASP A 1 87 ? 3.227 7.808 -11.974 1.00 83.31 87 ASP A C 1
ATOM 711 O O . ASP A 1 87 ? 2.023 7.861 -11.734 1.00 83.31 87 ASP A O 1
ATOM 715 N N . GLU A 1 88 ? 3.830 6.670 -12.321 1.00 84.75 88 GLU A N 1
ATOM 716 C CA . GLU A 1 88 ? 3.132 5.386 -12.456 1.00 84.75 88 GLU A CA 1
ATOM 717 C C . GLU A 1 88 ? 2.551 4.899 -11.131 1.00 84.75 88 GLU A C 1
ATOM 719 O O . GLU A 1 88 ? 1.402 4.460 -11.087 1.00 84.75 88 GLU A O 1
ATOM 724 N N . PHE A 1 89 ? 3.325 5.002 -10.051 1.00 86.00 89 PHE A N 1
ATOM 725 C CA . PHE A 1 89 ? 2.883 4.611 -8.719 1.00 86.00 89 PHE A CA 1
ATOM 726 C C . PHE A 1 89 ? 1.740 5.498 -8.217 1.00 86.00 89 PHE A C 1
ATOM 728 O O . PHE A 1 89 ? 0.720 4.985 -7.755 1.00 86.00 89 PHE A O 1
ATOM 735 N N . VAL A 1 90 ? 1.862 6.821 -8.372 1.00 84.00 90 VAL A N 1
ATOM 736 C CA . VAL A 1 90 ? 0.793 7.762 -8.001 1.00 84.00 90 VAL A CA 1
ATOM 737 C C . VAL A 1 90 ? -0.467 7.504 -8.824 1.00 84.00 90 VAL A C 1
ATOM 739 O O . VAL A 1 90 ? -1.547 7.397 -8.249 1.00 84.00 90 VAL A O 1
ATOM 742 N N . LEU A 1 91 ? -0.344 7.348 -10.146 1.00 83.56 91 LEU A N 1
ATOM 743 C CA . LEU A 1 91 ? -1.480 7.065 -11.027 1.00 83.56 91 LEU A CA 1
ATOM 744 C C . LEU A 1 91 ? -2.189 5.764 -10.634 1.00 83.56 91 LEU A C 1
ATOM 746 O O . LEU A 1 91 ? -3.419 5.703 -10.608 1.00 83.56 91 LEU A O 1
ATOM 750 N N . LEU A 1 92 ? -1.417 4.724 -10.324 1.00 86.75 92 LEU A N 1
ATOM 751 C CA . LEU A 1 92 ? -1.938 3.435 -9.891 1.00 86.75 92 LEU A CA 1
ATOM 752 C C . LEU A 1 92 ? -2.758 3.570 -8.603 1.00 86.75 92 LEU A C 1
ATOM 754 O O . LEU A 1 92 ? -3.898 3.105 -8.557 1.00 86.75 92 LEU A O 1
ATOM 758 N N . LEU A 1 93 ? -2.231 4.265 -7.594 1.00 86.50 93 LEU A N 1
ATOM 759 C CA . LEU A 1 93 ? -2.948 4.498 -6.340 1.00 86.50 93 LEU A CA 1
ATOM 760 C C . LEU A 1 93 ? -4.160 5.426 -6.518 1.00 86.50 93 LEU A C 1
ATOM 762 O O . LEU A 1 93 ? -5.193 5.195 -5.896 1.00 86.50 93 LEU A O 1
ATOM 766 N N . GLU A 1 94 ? -4.092 6.418 -7.411 1.00 83.38 94 GLU A N 1
ATOM 767 C CA . GLU A 1 94 ? -5.223 7.297 -7.741 1.00 83.38 94 GLU A CA 1
ATOM 768 C C . GLU A 1 94 ? -6.393 6.557 -8.384 1.00 83.38 94 GLU A C 1
ATOM 770 O O . GLU A 1 94 ? -7.546 6.950 -8.197 1.00 83.38 94 GLU A O 1
ATOM 775 N N . LYS A 1 95 ? -6.115 5.498 -9.145 1.00 83.00 95 LYS A N 1
ATOM 776 C CA . LYS A 1 95 ? -7.149 4.643 -9.736 1.00 83.00 95 LYS A CA 1
ATOM 777 C C . LYS A 1 95 ? -7.690 3.647 -8.722 1.00 83.00 95 LYS A C 1
ATOM 779 O O . LYS A 1 95 ? -8.902 3.490 -8.612 1.00 83.00 95 LYS A O 1
ATOM 784 N N . LEU A 1 96 ? -6.801 3.021 -7.962 1.00 84.00 96 LEU A N 1
ATOM 785 C CA . LEU A 1 96 ? -7.150 2.014 -6.967 1.00 84.00 96 LEU A CA 1
ATOM 786 C C . LEU A 1 96 ? -7.921 2.588 -5.779 1.00 84.00 96 LEU A C 1
ATOM 788 O O . LEU A 1 96 ? -8.963 2.057 -5.414 1.00 84.00 96 LEU A O 1
ATOM 792 N N . GLY A 1 97 ? -7.434 3.684 -5.200 1.00 80.25 97 GLY A N 1
ATOM 793 C CA . GLY A 1 97 ? -7.957 4.284 -3.974 1.00 80.25 97 GLY A CA 1
ATOM 794 C C . GLY A 1 97 ? -9.471 4.502 -3.986 1.00 80.25 97 GLY A C 1
ATOM 795 O O . GLY A 1 97 ? -10.162 3.956 -3.127 1.00 80.25 97 GLY A O 1
ATOM 796 N N . PRO A 1 98 ? -10.003 5.300 -4.927 1.00 76.50 98 PRO A N 1
ATOM 797 C CA . PRO A 1 98 ? -11.438 5.510 -5.074 1.00 76.50 98 PRO A CA 1
ATOM 798 C C . PRO A 1 98 ? -12.132 4.435 -5.928 1.00 76.50 98 PRO A C 1
ATOM 800 O O . PRO A 1 98 ? -13.342 4.270 -5.792 1.00 76.50 98 PRO A O 1
ATOM 803 N N . GLY A 1 99 ? -11.407 3.748 -6.820 1.00 77.62 99 GLY A N 1
ATOM 804 C CA . GLY A 1 99 ? -11.974 2.776 -7.764 1.00 77.62 99 GLY A CA 1
ATOM 805 C C . GLY A 1 99 ? -12.213 1.387 -7.174 1.00 77.62 99 GLY A C 1
ATOM 806 O O . GLY A 1 99 ? -13.007 0.633 -7.722 1.00 77.62 99 GLY A O 1
ATOM 807 N N . VAL A 1 100 ? -11.578 1.065 -6.044 1.00 85.31 100 VAL A N 1
ATOM 808 C CA . VAL A 1 100 ? -11.713 -0.221 -5.347 1.00 85.31 100 VAL A CA 1
ATOM 809 C C . VAL A 1 100 ? -12.193 0.021 -3.909 1.00 85.31 100 VAL A C 1
ATOM 811 O O . VAL A 1 100 ? -11.418 -0.065 -2.954 1.00 85.31 100 VAL A O 1
ATOM 814 N N . PRO A 1 101 ? -13.482 0.356 -3.710 1.00 81.62 101 PRO A N 1
ATOM 815 C CA . PRO A 1 101 ? -14.014 0.692 -2.387 1.00 81.62 101 PRO A CA 1
ATOM 816 C C . PRO A 1 101 ? -14.040 -0.498 -1.416 1.00 81.62 101 PRO A C 1
ATOM 818 O O . PRO A 1 101 ? -14.170 -0.285 -0.208 1.00 81.62 101 PRO A O 1
ATOM 821 N N . SER A 1 102 ? -13.934 -1.724 -1.930 1.00 88.00 102 SER A N 1
ATOM 822 C CA . SER A 1 102 ? -13.958 -2.971 -1.158 1.00 88.00 102 SER A CA 1
ATOM 823 C C . SER A 1 102 ? -12.586 -3.384 -0.625 1.00 88.00 102 SER A C 1
ATOM 825 O O . SER A 1 102 ? -12.505 -4.369 0.103 1.00 88.00 102 SER A O 1
ATOM 827 N N . LEU A 1 103 ? -11.514 -2.653 -0.959 1.00 91.25 103 LEU A N 1
ATOM 828 C CA . LEU A 1 103 ? -10.166 -3.011 -0.530 1.00 91.25 103 LEU A CA 1
ATOM 829 C C . LEU A 1 103 ? -10.022 -2.855 0.989 1.00 91.25 103 LEU A C 1
ATOM 831 O O . LEU A 1 103 ? -10.120 -1.744 1.519 1.00 91.25 103 LEU A O 1
ATOM 835 N N . THR A 1 104 ? -9.760 -3.970 1.668 1.00 93.62 104 THR A N 1
ATOM 836 C CA . THR A 1 104 ? -9.587 -4.050 3.125 1.00 93.62 104 THR A CA 1
ATOM 837 C C . THR A 1 104 ? -8.154 -4.373 3.534 1.00 93.62 104 THR A C 1
ATOM 839 O O . THR A 1 104 ? -7.767 -4.038 4.648 1.00 93.62 104 THR A O 1
ATOM 842 N N . ASP A 1 105 ? -7.367 -5.013 2.666 1.00 95.31 105 ASP A N 1
ATOM 843 C CA . ASP A 1 105 ? -5.979 -5.415 2.924 1.00 95.31 105 ASP A CA 1
ATOM 844 C C . ASP A 1 105 ? -5.065 -4.890 1.809 1.00 95.31 105 ASP A C 1
ATOM 846 O O . ASP A 1 105 ? -5.200 -5.275 0.643 1.00 95.31 105 ASP A O 1
ATOM 850 N N . LEU A 1 106 ? -4.158 -3.980 2.165 1.00 94.19 106 LEU A N 1
ATOM 851 C CA . LEU A 1 106 ? -3.191 -3.384 1.249 1.00 94.19 106 LEU A CA 1
ATOM 852 C C . LEU A 1 106 ? -1.773 -3.647 1.741 1.00 94.19 106 LEU A C 1
ATOM 854 O O . LEU A 1 106 ? -1.401 -3.250 2.845 1.00 94.19 106 LEU A O 1
ATOM 858 N N . LYS A 1 107 ? -0.965 -4.241 0.868 1.00 93.44 107 LYS A N 1
ATOM 859 C CA . LYS A 1 107 ? 0.425 -4.581 1.136 1.00 93.44 107 LYS A CA 1
ATOM 860 C C . LYS A 1 107 ? 1.325 -3.912 0.105 1.00 93.44 107 LYS A C 1
ATOM 862 O O . LYS A 1 107 ? 1.189 -4.164 -1.094 1.00 93.44 107 LYS A O 1
ATOM 867 N N . LEU A 1 108 ? 2.216 -3.040 0.563 1.00 89.81 108 LEU A N 1
ATOM 868 C CA . LEU A 1 108 ? 3.146 -2.284 -0.268 1.00 89.81 108 LEU A CA 1
ATOM 869 C C . LEU A 1 108 ? 4.576 -2.664 0.091 1.00 89.81 108 LEU A C 1
ATOM 871 O O . LEU A 1 108 ? 5.007 -2.505 1.228 1.00 89.81 108 LEU A O 1
ATOM 875 N N . TYR A 1 109 ? 5.314 -3.159 -0.891 1.00 85.75 109 TYR A N 1
ATOM 876 C CA . TYR A 1 109 ? 6.651 -3.687 -0.687 1.00 85.75 109 TYR A CA 1
ATOM 877 C C . TYR A 1 109 ? 7.655 -2.955 -1.566 1.00 85.75 109 TYR A C 1
ATOM 879 O O . TYR A 1 109 ? 7.561 -2.975 -2.797 1.00 85.75 109 TYR A O 1
ATOM 887 N N . ALA A 1 110 ? 8.655 -2.337 -0.956 1.00 79.44 110 ALA A N 1
ATOM 888 C CA . ALA A 1 110 ? 9.904 -2.116 -1.647 1.00 79.44 110 ALA A CA 1
ATOM 889 C C . ALA A 1 110 ? 10.642 -3.453 -1.735 1.00 79.44 110 ALA A C 1
ATOM 891 O O . ALA A 1 110 ? 10.720 -4.212 -0.777 1.00 79.44 110 ALA A O 1
ATOM 892 N N . SER A 1 111 ? 11.168 -3.758 -2.909 1.00 66.19 111 SER A N 1
ATOM 893 C CA . SER A 1 111 ? 12.091 -4.874 -3.099 1.00 66.19 111 SER A CA 1
ATOM 894 C C . SER A 1 111 ? 13.548 -4.473 -2.914 1.00 66.19 111 SER A C 1
ATOM 896 O O . SER A 1 111 ? 13.873 -3.288 -2.877 1.00 66.19 111 SER A O 1
ATOM 898 N N . SER A 1 112 ? 14.438 -5.461 -2.844 1.00 58.62 112 SER A N 1
ATOM 899 C CA . SER A 1 112 ? 15.872 -5.255 -2.663 1.00 58.62 112 SER A CA 1
ATOM 900 C C . SER A 1 112 ? 16.506 -4.520 -3.852 1.00 58.62 112 SER A C 1
ATOM 902 O O . SER A 1 112 ? 16.981 -5.102 -4.824 1.00 58.62 112 SER A O 1
ATOM 904 N N . LEU A 1 113 ? 16.546 -3.194 -3.770 1.00 54.84 113 LEU A N 1
ATOM 905 C CA . LEU A 1 113 ? 17.389 -2.375 -4.627 1.00 54.84 113 LEU A CA 1
ATOM 906 C C . LEU A 1 113 ? 18.671 -2.063 -3.855 1.00 54.84 113 LEU A C 1
ATOM 908 O 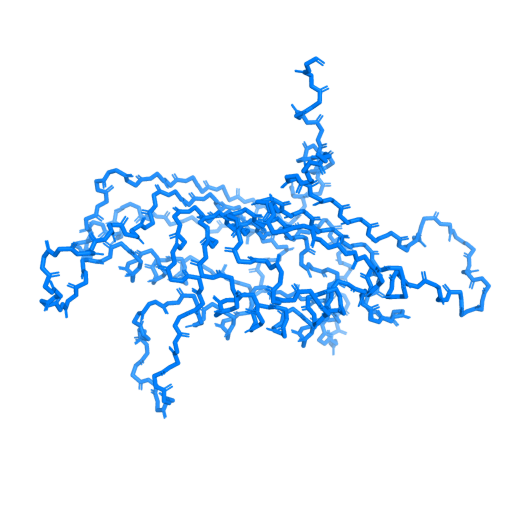O . LEU A 1 113 ? 18.701 -1.175 -3.011 1.00 54.84 113 LEU A O 1
ATOM 912 N N . THR A 1 114 ? 19.755 -2.784 -4.145 1.00 49.25 114 THR A N 1
ATOM 913 C CA . THR A 1 114 ? 21.103 -2.311 -3.802 1.00 49.25 114 THR A CA 1
ATOM 914 C C . THR A 1 114 ? 21.416 -1.109 -4.685 1.00 49.25 114 THR A C 1
ATOM 916 O O . THR A 1 114 ? 21.821 -1.267 -5.841 1.00 49.25 114 THR A O 1
ATOM 919 N N . PHE A 1 115 ? 21.190 0.096 -4.172 1.00 53.00 115 PHE A N 1
ATOM 920 C CA . PHE A 1 115 ? 21.598 1.316 -4.851 1.00 53.00 115 PHE A CA 1
ATOM 921 C C . PHE A 1 115 ? 23.074 1.594 -4.564 1.00 53.00 115 PHE A C 1
ATOM 923 O O . PHE A 1 115 ? 23.448 1.753 -3.404 1.00 53.00 115 PHE A O 1
ATOM 930 N N . PRO A 1 116 ? 23.938 1.718 -5.584 1.00 43.50 116 PRO A N 1
ATOM 931 C CA . PRO A 1 116 ? 25.117 2.539 -5.406 1.00 43.50 116 PRO A CA 1
ATOM 932 C C . PRO A 1 116 ? 24.622 3.981 -5.244 1.00 43.50 116 PRO A C 1
ATOM 934 O O . PRO A 1 116 ? 23.977 4.504 -6.151 1.00 43.50 116 PRO A O 1
ATOM 937 N N . GLU A 1 117 ? 24.913 4.600 -4.100 1.00 44.50 117 GLU A N 1
ATOM 938 C CA . GLU A 1 117 ? 24.614 5.995 -3.720 1.00 44.50 117 GLU A CA 1
ATOM 939 C C . GLU A 1 117 ? 25.288 7.044 -4.634 1.00 44.50 117 GLU A C 1
ATOM 941 O O . GLU A 1 117 ? 25.770 8.080 -4.181 1.00 44.50 117 GLU A O 1
ATOM 946 N N . ARG A 1 118 ? 25.388 6.803 -5.944 1.00 40.97 118 ARG A N 1
ATOM 947 C CA . ARG A 1 118 ? 25.936 7.784 -6.875 1.00 40.97 118 ARG A CA 1
ATOM 948 C C . ARG A 1 118 ? 24.874 8.828 -7.199 1.00 40.97 118 ARG A C 1
ATOM 950 O O . ARG A 1 118 ? 24.153 8.721 -8.179 1.00 40.97 118 ARG A O 1
ATOM 957 N N . GLU A 1 119 ? 24.824 9.812 -6.308 1.00 44.12 119 GLU A N 1
ATOM 958 C CA . GLU A 1 119 ? 25.065 11.214 -6.637 1.00 44.12 119 GLU A CA 1
ATOM 959 C C . GLU A 1 119 ? 24.206 11.807 -7.786 1.00 44.12 119 GLU A C 1
ATOM 961 O O . GLU A 1 119 ? 24.578 11.764 -8.954 1.00 44.12 119 GLU A O 1
ATOM 966 N N . TRP A 1 120 ? 23.122 12.489 -7.379 1.00 39.97 120 TRP A N 1
ATOM 967 C CA . TRP A 1 120 ? 22.472 13.646 -8.039 1.00 39.97 120 TRP A CA 1
ATOM 968 C C . TRP A 1 120 ? 21.401 13.451 -9.128 1.00 39.97 120 TRP A C 1
ATOM 970 O O . TRP A 1 120 ? 21.035 14.436 -9.768 1.00 39.97 120 TRP A O 1
ATOM 980 N N . GLU A 1 121 ? 20.799 12.273 -9.291 1.00 50.25 121 GLU A N 1
ATOM 981 C CA . GLU A 1 121 ? 19.559 12.143 -10.079 1.00 50.25 121 GLU A CA 1
ATOM 982 C C . GLU A 1 121 ? 18.421 11.585 -9.218 1.00 50.25 121 GLU A C 1
ATOM 984 O O . GLU A 1 121 ? 18.612 10.610 -8.487 1.00 50.25 121 GLU A O 1
ATOM 989 N N . ASP A 1 122 ? 17.238 12.214 -9.298 1.00 54.78 122 ASP A N 1
ATOM 990 C CA . ASP A 1 122 ? 16.000 11.664 -8.738 1.00 54.78 122 ASP A CA 1
ATOM 991 C C . ASP A 1 122 ? 15.884 10.212 -9.216 1.00 54.78 122 ASP A C 1
ATOM 993 O O . ASP A 1 122 ? 15.865 9.972 -10.431 1.00 54.78 122 ASP A O 1
ATOM 997 N N . PRO A 1 123 ? 15.834 9.219 -8.312 1.00 57.16 123 PRO A N 1
ATOM 998 C CA . PRO A 1 123 ? 15.787 7.841 -8.749 1.00 57.16 123 PRO A CA 1
ATOM 999 C C . PRO A 1 123 ? 14.521 7.639 -9.588 1.00 57.16 123 PRO A C 1
ATOM 1001 O O . PRO A 1 123 ? 13.439 8.088 -9.198 1.00 57.16 123 PRO A O 1
ATOM 1004 N N . PRO A 1 124 ? 14.599 6.903 -10.707 1.00 64.50 124 PRO A N 1
ATOM 1005 C CA . PRO A 1 124 ? 13.450 6.632 -11.577 1.00 64.50 124 PRO A CA 1
ATOM 1006 C C . PRO A 1 124 ? 12.415 5.708 -10.910 1.00 64.50 124 PRO A C 1
ATOM 1008 O O . PRO A 1 124 ? 11.483 5.250 -11.560 1.00 64.50 124 PRO A O 1
ATOM 1011 N N . TYR A 1 125 ? 12.610 5.400 -9.633 1.00 74.12 125 TYR A N 1
ATOM 1012 C CA . TYR A 1 125 ? 11.961 4.366 -8.857 1.00 74.12 125 TYR A CA 1
ATOM 1013 C C . TYR A 1 125 ? 11.001 4.998 -7.856 1.00 74.12 125 TYR A C 1
ATOM 1015 O O . TYR A 1 125 ? 11.292 6.026 -7.239 1.00 74.12 125 TYR A O 1
ATOM 1023 N N . ALA A 1 126 ? 9.837 4.388 -7.695 1.00 78.06 126 ALA A N 1
ATOM 1024 C CA . ALA A 1 126 ? 8.836 4.858 -6.768 1.00 78.06 126 ALA A CA 1
ATOM 1025 C C . ALA A 1 126 ? 9.317 4.651 -5.331 1.00 78.06 126 ALA A C 1
ATOM 1027 O O . ALA A 1 126 ? 9.860 3.609 -4.970 1.00 78.06 126 ALA A O 1
ATOM 1028 N N . ARG A 1 127 ? 9.055 5.663 -4.514 1.00 78.12 127 ARG A N 1
ATOM 1029 C CA . ARG A 1 127 ? 9.200 5.653 -3.062 1.00 78.12 127 ARG A CA 1
ATOM 1030 C C . ARG A 1 127 ? 7.835 5.960 -2.453 1.00 78.12 127 ARG A C 1
ATOM 1032 O O . ARG A 1 127 ? 6.968 6.529 -3.130 1.00 78.12 127 ARG A O 1
ATOM 1039 N N . PHE A 1 128 ? 7.635 5.631 -1.186 1.00 74.25 128 PHE A N 1
ATOM 1040 C CA . PHE A 1 128 ? 6.448 6.036 -0.439 1.00 74.25 128 PHE A CA 1
ATOM 1041 C C . PHE A 1 128 ? 6.546 7.516 -0.022 1.00 74.25 128 PHE A C 1
ATOM 1043 O O . PHE A 1 128 ? 6.838 7.853 1.120 1.00 74.25 128 PHE A O 1
ATOM 1050 N N . TRP A 1 129 ? 6.354 8.413 -0.997 1.00 70.31 129 TRP A N 1
ATOM 1051 C CA . TRP A 1 129 ? 6.495 9.865 -0.832 1.00 70.31 129 TRP A CA 1
ATOM 1052 C C . TRP A 1 129 ? 5.458 10.467 0.136 1.00 70.31 129 TRP A C 1
ATOM 1054 O O . TRP A 1 129 ? 4.310 10.012 0.143 1.00 70.31 129 TRP A O 1
ATOM 1064 N N . PRO A 1 130 ? 5.752 11.609 0.791 1.00 70.50 130 PRO A N 1
ATOM 1065 C CA . PRO A 1 130 ? 4.774 12.322 1.622 1.00 70.50 130 PRO A CA 1
ATOM 1066 C C . PRO A 1 130 ? 3.456 12.635 0.892 1.00 70.50 130 PRO A C 1
ATOM 1068 O O . PRO A 1 130 ? 2.373 12.450 1.431 1.00 70.50 130 PRO A O 1
ATOM 1071 N N . SER A 1 131 ? 3.515 13.015 -0.392 1.00 70.69 131 SER A N 1
ATOM 1072 C CA . SER A 1 131 ? 2.311 13.285 -1.203 1.00 70.69 131 SER A CA 1
ATOM 1073 C C . SER A 1 131 ? 1.413 12.062 -1.453 1.00 70.69 131 SER A C 1
ATOM 1075 O O . SER A 1 131 ? 0.219 12.220 -1.708 1.00 70.69 131 SER A O 1
ATOM 1077 N N . VAL A 1 132 ? 1.984 10.851 -1.408 1.00 75.00 132 VAL A N 1
ATOM 1078 C CA . VAL A 1 132 ? 1.235 9.588 -1.463 1.00 75.00 132 VAL A CA 1
ATOM 1079 C C . VAL A 1 132 ? 0.582 9.362 -0.108 1.00 75.00 132 VAL A C 1
ATOM 1081 O O . VAL A 1 132 ? -0.626 9.150 -0.048 1.00 75.00 132 VAL A O 1
ATOM 1084 N N . LEU A 1 133 ? 1.354 9.505 0.969 1.00 73.62 133 LEU A N 1
ATOM 1085 C CA . LEU A 1 133 ? 0.871 9.354 2.333 1.00 73.62 133 LEU A CA 1
ATOM 1086 C C . LEU A 1 133 ? -0.282 10.307 2.673 1.00 73.62 133 LEU A C 1
ATOM 1088 O O . LEU A 1 133 ? -1.268 9.886 3.270 1.00 73.62 133 LEU A O 1
ATOM 1092 N N . GLU A 1 134 ? -0.213 11.565 2.233 1.00 74.75 134 GLU A N 1
ATOM 1093 C CA . GLU A 1 134 ? -1.266 12.559 2.469 1.00 74.75 134 GLU A CA 1
ATOM 1094 C C . GLU A 1 134 ? -2.658 12.087 2.024 1.00 74.75 134 GLU A C 1
ATOM 1096 O O . GLU A 1 134 ? -3.676 12.507 2.570 1.00 74.75 134 GLU A O 1
ATOM 1101 N N . ARG A 1 135 ? -2.714 11.206 1.022 1.00 77.06 135 ARG A N 1
ATOM 1102 C CA . ARG A 1 135 ? -3.958 10.651 0.481 1.00 77.06 135 ARG A CA 1
ATOM 1103 C C . ARG A 1 135 ? -4.469 9.447 1.264 1.00 77.06 135 ARG A C 1
ATOM 1105 O O . ARG A 1 135 ? -5.622 9.067 1.078 1.00 77.06 135 ARG A O 1
ATOM 1112 N N . PHE A 1 136 ? -3.642 8.849 2.116 1.00 78.00 136 PHE A N 1
ATOM 1113 C CA . PHE A 1 136 ? -4.032 7.769 3.018 1.00 78.00 136 PHE A CA 1
ATOM 1114 C C . PHE A 1 136 ? -4.706 8.290 4.293 1.00 78.00 136 PHE A C 1
ATOM 1116 O O . PHE A 1 136 ? -5.367 7.501 4.969 1.00 78.00 136 PHE A O 1
ATOM 1123 N N . TYR A 1 137 ? -4.610 9.583 4.609 1.00 73.88 137 TYR A N 1
ATOM 1124 C CA . TYR A 1 137 ? -5.346 10.181 5.725 1.00 73.88 137 TYR A CA 1
ATOM 1125 C C . TYR A 1 137 ? -6.842 10.332 5.404 1.00 73.88 137 TYR A C 1
ATOM 1127 O O . TYR A 1 137 ? -7.212 10.781 4.320 1.00 73.88 137 TYR A O 1
ATOM 1135 N N . VAL A 1 138 ? -7.703 9.968 6.355 1.00 66.25 138 VAL A N 1
ATOM 1136 C CA . VAL A 1 138 ? -9.167 10.111 6.361 1.00 66.25 138 VAL A CA 1
ATOM 1137 C C . VAL A 1 138 ? -9.567 11.564 6.570 1.00 66.25 138 VAL A C 1
ATOM 1139 O O . VAL A 1 138 ? -10.450 12.071 5.874 1.00 66.25 138 VAL A O 1
ATOM 1142 N N . GLN A 1 139 ? -8.916 12.242 7.510 1.00 61.50 139 GLN A N 1
ATOM 1143 C CA . GLN A 1 139 ? -9.025 13.674 7.721 1.00 61.50 139 GLN A CA 1
ATOM 1144 C C . GLN A 1 139 ? -7.672 14.278 7.358 1.00 61.50 139 GLN A C 1
ATOM 1146 O O . GLN A 1 139 ? -6.647 13.892 7.902 1.00 61.50 139 GLN A O 1
ATOM 1151 N N . SER A 1 140 ? -7.639 15.220 6.411 1.00 50.38 140 SER A N 1
ATOM 1152 C CA . SER A 1 140 ? -6.401 15.938 6.085 1.00 50.38 140 SER A CA 1
ATOM 1153 C C . SER A 1 140 ? -5.851 16.570 7.375 1.00 50.38 140 SER A C 1
ATOM 1155 O O . SER A 1 140 ? -6.370 17.587 7.832 1.00 50.38 140 SER A O 1
ATOM 1157 N N . CYS A 1 141 ? -4.817 15.973 7.978 1.00 42.31 141 CYS A N 1
ATOM 1158 C CA . CYS A 1 141 ? -4.198 16.485 9.206 1.00 42.31 141 CYS A CA 1
ATOM 1159 C C . CYS A 1 141 ? -3.476 17.821 8.989 1.00 42.31 141 CYS A C 1
ATOM 1161 O O . CYS A 1 141 ? -3.105 18.500 9.947 1.00 42.31 141 CYS A O 1
ATOM 1163 N N . SER A 1 142 ? -3.318 18.259 7.741 1.00 40.78 142 SER A N 1
ATOM 1164 C CA . SER A 1 142 ? -2.794 19.577 7.437 1.00 40.78 142 SER A CA 1
ATOM 1165 C C . SER A 1 142 ? -3.929 20.586 7.273 1.00 40.78 142 SER A C 1
ATOM 1167 O O . SER A 1 142 ? -4.853 20.412 6.480 1.00 40.78 142 SER A O 1
ATOM 1169 N N . LYS A 1 143 ? -3.791 21.729 7.955 1.00 41.34 143 LYS A N 1
ATOM 1170 C CA . LYS A 1 143 ? -4.402 23.019 7.587 1.00 41.34 143 LYS A CA 1
ATOM 1171 C C . LYS A 1 143 ? -3.905 23.492 6.204 1.00 41.34 143 LYS A C 1
ATOM 1173 O O . LYS A 1 143 ? -3.544 24.655 6.040 1.00 41.34 143 LYS A O 1
ATOM 1178 N N . SER A 1 144 ? -3.766 22.594 5.231 1.00 40.00 144 SER A N 1
ATOM 1179 C CA . SER A 1 144 ? -3.302 22.937 3.900 1.00 40.00 144 SER A CA 1
ATOM 1180 C C . SER A 1 144 ? -4.480 23.447 3.080 1.00 40.00 144 SER A C 1
ATOM 1182 O O . SER A 1 144 ? -5.591 22.927 3.129 1.00 40.00 144 SER A O 1
ATOM 1184 N N . LEU A 1 145 ? -4.210 24.510 2.332 1.00 38.94 145 LEU A N 1
ATOM 1185 C CA . LEU A 1 145 ? -5.100 25.237 1.425 1.00 38.94 145 LEU A CA 1
ATOM 1186 C C . LEU A 1 145 ? -5.654 24.395 0.257 1.00 38.94 145 LEU A C 1
ATOM 1188 O O . LEU A 1 145 ? -6.180 24.953 -0.706 1.00 38.94 145 LEU A O 1
ATOM 1192 N N . TYR A 1 146 ? -5.524 23.070 0.298 1.00 41.12 146 TYR A N 1
ATOM 1193 C CA . TYR A 1 146 ? -5.978 22.193 -0.767 1.00 41.12 146 TYR A CA 1
ATOM 1194 C C . TYR A 1 146 ? -7.419 21.737 -0.511 1.00 41.12 146 TYR A C 1
ATOM 1196 O O . TYR A 1 146 ? -7.783 21.437 0.627 1.00 41.12 146 TYR A O 1
ATOM 1204 N N . PRO A 1 147 ? -8.266 21.680 -1.557 1.00 47.19 147 PRO A N 1
ATOM 1205 C CA . PRO A 1 147 ? -9.636 21.199 -1.419 1.00 47.19 147 PRO A CA 1
ATOM 1206 C C . PRO A 1 147 ? -9.623 19.797 -0.808 1.00 47.19 147 PRO A C 1
ATOM 1208 O O . PRO A 1 147 ? -8.789 18.982 -1.205 1.00 47.19 147 PRO A O 1
ATOM 1211 N N . GLN A 1 148 ? -10.529 19.536 0.145 1.00 53.03 148 GLN A N 1
ATOM 1212 C CA . GLN A 1 148 ? -10.677 18.247 0.829 1.00 53.03 148 GLN A CA 1
ATOM 1213 C C . GLN A 1 148 ? -10.680 17.105 -0.192 1.00 53.03 148 GLN A C 1
ATOM 1215 O O . GLN A 1 148 ? -11.668 16.852 -0.886 1.00 53.03 148 GLN A O 1
ATOM 1220 N N . LYS A 1 149 ? -9.535 16.441 -0.328 1.00 60.25 149 LYS A N 1
ATOM 1221 C CA . LYS A 1 149 ? -9.369 15.300 -1.218 1.00 60.25 149 LYS A CA 1
ATOM 1222 C C . LYS A 1 149 ? -9.957 14.089 -0.506 1.00 60.25 149 LYS A C 1
ATOM 1224 O O . LYS A 1 149 ? -9.681 13.872 0.667 1.00 60.25 149 LYS A O 1
ATOM 1229 N N . LYS A 1 150 ? -10.788 13.314 -1.210 1.00 67.81 150 LYS A N 1
ATOM 1230 C CA . LYS A 1 150 ? -11.311 12.055 -0.667 1.00 67.81 150 LYS A CA 1
ATOM 1231 C C . LYS A 1 150 ? -10.135 11.130 -0.315 1.00 67.81 150 LYS A C 1
ATOM 1233 O O . LYS A 1 150 ? -9.231 11.021 -1.152 1.00 67.81 150 LYS A O 1
ATOM 1238 N N . PRO A 1 151 ? -10.159 10.470 0.856 1.00 73.94 151 PRO A N 1
ATOM 1239 C CA . PRO A 1 151 ? -9.132 9.506 1.222 1.00 73.94 151 PRO A CA 1
ATOM 1240 C C . PRO A 1 151 ? -9.093 8.355 0.222 1.00 73.94 151 PRO A C 1
ATOM 1242 O O . PRO A 1 151 ? -10.134 7.905 -0.270 1.00 73.94 151 PRO A O 1
ATOM 1245 N N . TRP A 1 152 ? -7.897 7.849 -0.048 1.00 83.25 152 TRP A N 1
ATOM 1246 C CA . TRP A 1 152 ? -7.732 6.548 -0.676 1.00 83.25 152 TRP A CA 1
ATOM 1247 C C . TRP A 1 152 ? -8.055 5.444 0.330 1.00 83.25 152 TRP A C 1
ATOM 1249 O O . TRP A 1 152 ? -7.776 5.563 1.525 1.00 83.25 152 TRP A O 1
ATOM 1259 N N . PHE A 1 153 ? -8.658 4.361 -0.163 1.00 86.88 153 PHE A N 1
ATOM 1260 C CA . PHE A 1 153 ? -8.930 3.152 0.620 1.00 86.88 153 PHE A CA 1
ATOM 1261 C C . PHE A 1 153 ? -9.730 3.433 1.910 1.00 86.88 153 PHE A C 1
ATOM 1263 O O . PHE A 1 153 ? -9.253 3.195 3.023 1.00 86.88 153 PHE A O 1
ATOM 1270 N N . PRO A 1 154 ? -10.961 3.965 1.809 1.00 80.88 154 PRO A N 1
ATOM 1271 C CA . PRO A 1 154 ? -11.784 4.280 2.981 1.00 80.88 154 PRO A CA 1
ATOM 1272 C C . PRO A 1 154 ? -12.229 3.043 3.783 1.00 80.88 154 PRO A C 1
ATOM 1274 O O . PRO A 1 154 ? -12.748 3.196 4.883 1.00 80.88 154 PRO A O 1
ATOM 1277 N N . SER A 1 155 ? -12.067 1.837 3.235 1.00 87.00 155 SER A N 1
ATOM 1278 C CA . SER A 1 155 ? -12.415 0.561 3.879 1.00 87.00 155 SER A CA 1
ATOM 1279 C C . SER A 1 155 ? -11.190 -0.212 4.375 1.00 87.00 155 SER A C 1
ATOM 1281 O O . SER A 1 155 ? -11.318 -1.375 4.739 1.00 87.00 155 SER A O 1
ATOM 1283 N N . LEU A 1 156 ? -10.007 0.409 4.362 1.00 90.31 156 LEU A N 1
ATOM 1284 C CA . LEU A 1 156 ? -8.757 -0.251 4.719 1.00 90.31 156 LEU A CA 1
ATOM 1285 C C . LEU A 1 156 ? -8.755 -0.692 6.189 1.00 90.31 156 LEU A C 1
ATOM 1287 O O . LEU A 1 156 ? -8.848 0.142 7.088 1.00 90.31 156 LEU A O 1
ATOM 1291 N N . GLU A 1 157 ? -8.594 -1.993 6.419 1.00 92.50 157 GLU A N 1
ATOM 1292 C CA . GLU A 1 157 ? -8.525 -2.606 7.749 1.00 92.50 157 GLU A CA 1
ATOM 1293 C C . GLU A 1 157 ? -7.114 -3.103 8.085 1.00 92.50 157 GLU A C 1
ATOM 1295 O O . GLU A 1 157 ? -6.727 -3.102 9.253 1.00 92.50 157 GLU A O 1
ATOM 1300 N N . LYS A 1 158 ? -6.344 -3.529 7.080 1.00 94.75 158 LYS A N 1
ATOM 1301 C CA . LYS A 1 158 ? -4.979 -4.035 7.231 1.00 94.75 158 LYS A CA 1
ATOM 1302 C C . LYS A 1 158 ? -4.043 -3.301 6.289 1.00 94.75 158 LYS A C 1
ATOM 1304 O O . LYS A 1 158 ? -4.336 -3.178 5.100 1.00 94.75 158 LYS A O 1
ATOM 1309 N N . PHE A 1 159 ? -2.923 -2.835 6.822 1.00 92.94 159 PHE A N 1
ATOM 1310 C CA . PHE A 1 159 ? -1.891 -2.179 6.034 1.00 92.94 159 PHE A CA 1
ATOM 1311 C C . PHE A 1 159 ? -0.523 -2.776 6.348 1.00 92.94 159 PHE A C 1
ATOM 1313 O O . PHE A 1 159 ? -0.070 -2.729 7.490 1.00 92.94 159 PHE A O 1
ATOM 1320 N N . THR A 1 160 ? 0.133 -3.318 5.326 1.00 92.44 160 THR A N 1
ATOM 1321 C CA . THR A 1 160 ? 1.510 -3.802 5.424 1.00 92.44 160 THR A CA 1
ATOM 1322 C C . THR A 1 160 ? 2.413 -2.948 4.551 1.00 92.44 160 THR A C 1
ATOM 1324 O O . THR A 1 160 ? 2.101 -2.726 3.380 1.00 92.44 160 THR A O 1
ATOM 1327 N N . CYS A 1 161 ? 3.537 -2.491 5.097 1.00 88.38 161 CYS A N 1
ATOM 1328 C CA . CYS A 1 161 ? 4.496 -1.675 4.363 1.00 88.38 161 CYS A CA 1
ATOM 1329 C C . CYS A 1 161 ? 5.936 -2.126 4.632 1.00 88.38 161 CYS A C 1
ATOM 1331 O O . CYS A 1 161 ? 6.348 -2.232 5.783 1.00 88.38 161 CYS A O 1
ATOM 1333 N N . ILE A 1 162 ? 6.718 -2.362 3.582 1.00 86.44 162 ILE A N 1
ATOM 1334 C CA . ILE A 1 162 ? 8.171 -2.548 3.684 1.00 86.44 162 ILE A CA 1
ATOM 1335 C C . ILE A 1 162 ? 8.824 -1.424 2.900 1.00 86.44 162 ILE A C 1
ATOM 1337 O O . ILE A 1 162 ? 8.611 -1.320 1.692 1.00 86.44 162 ILE A O 1
ATOM 1341 N N . LEU A 1 163 ? 9.585 -0.585 3.599 1.00 82.44 163 LEU A N 1
ATOM 1342 C CA . LEU A 1 163 ? 10.274 0.557 3.007 1.00 82.44 163 LEU A CA 1
ATOM 1343 C C . LEU A 1 163 ? 11.604 0.128 2.395 1.00 82.44 163 LEU A C 1
ATOM 1345 O O . LEU A 1 163 ? 12.244 -0.810 2.867 1.00 82.44 163 LEU A O 1
ATOM 1349 N N . GLY A 1 164 ? 12.011 0.815 1.331 1.00 72.25 164 GLY A N 1
ATOM 1350 C CA . GLY A 1 164 ? 13.214 0.466 0.577 1.00 72.25 164 GLY A CA 1
ATOM 1351 C C . GLY A 1 164 ? 14.416 1.331 0.909 1.00 72.25 164 GLY A C 1
ATOM 1352 O O . GLY A 1 164 ? 15.526 0.975 0.521 1.00 72.25 164 GLY A O 1
ATOM 1353 N N . THR A 1 165 ? 14.194 2.483 1.549 1.00 70.75 165 THR A N 1
ATOM 1354 C CA . THR A 1 165 ? 15.245 3.469 1.818 1.00 70.75 165 THR A CA 1
ATOM 1355 C C . THR A 1 165 ? 15.014 4.197 3.137 1.00 70.75 165 THR A C 1
ATOM 1357 O O . THR A 1 165 ? 13.876 4.506 3.482 1.00 70.75 165 THR A O 1
ATOM 1360 N N . SER A 1 166 ? 16.097 4.535 3.840 1.00 65.88 166 SER A N 1
ATOM 1361 C CA . SER A 1 166 ? 16.051 5.287 5.107 1.00 65.88 166 SER A CA 1
ATOM 1362 C C . SER A 1 166 ? 15.892 6.808 4.970 1.00 65.88 166 SER A C 1
ATOM 1364 O O . SER A 1 166 ? 15.588 7.488 5.951 1.00 65.88 166 SER A O 1
ATOM 1366 N N . TRP A 1 167 ? 16.095 7.366 3.773 1.00 63.22 167 TRP A N 1
ATOM 1367 C CA . TRP A 1 167 ? 16.100 8.811 3.528 1.00 63.22 167 TRP A CA 1
ATOM 1368 C C . TRP A 1 167 ? 14.915 9.180 2.625 1.00 63.22 167 TRP A C 1
ATOM 1370 O O . TRP A 1 167 ? 14.788 8.640 1.529 1.00 63.22 167 TRP A O 1
ATOM 1380 N N . GLU A 1 168 ? 14.078 10.128 3.064 1.00 65.81 168 GLU A N 1
ATOM 1381 C CA . GLU A 1 168 ? 12.952 10.726 2.306 1.00 65.81 168 GLU A CA 1
ATOM 1382 C C . GLU A 1 168 ? 11.698 9.855 2.098 1.00 65.81 168 GLU A C 1
ATOM 1384 O O . GLU A 1 168 ? 10.736 10.305 1.466 1.00 65.81 168 GLU A O 1
ATOM 1389 N N . GLU A 1 169 ? 11.681 8.634 2.627 1.00 75.06 169 GLU A N 1
ATOM 1390 C CA . GLU A 1 169 ? 10.501 7.769 2.650 1.00 75.06 169 GLU A CA 1
ATOM 1391 C C . GLU A 1 169 ? 9.776 7.872 4.004 1.00 75.06 169 GLU A C 1
ATOM 1393 O O . GLU A 1 169 ? 10.390 8.272 4.991 1.00 75.06 169 GLU A O 1
ATOM 1398 N N . PHE A 1 170 ? 8.475 7.550 4.019 1.00 75.75 170 PHE A N 1
ATOM 1399 C CA . PHE A 1 170 ? 7.600 7.408 5.198 1.00 75.75 170 PHE A CA 1
ATOM 1400 C C . PHE A 1 170 ? 8.346 7.211 6.517 1.00 75.75 170 PHE A C 1
ATOM 1402 O O . PHE A 1 170 ? 8.960 6.164 6.723 1.00 75.75 170 PHE A O 1
ATOM 1409 N N . ASP A 1 171 ? 8.289 8.204 7.401 1.00 78.88 171 ASP A N 1
ATOM 1410 C CA . ASP A 1 171 ? 9.042 8.185 8.653 1.00 78.88 171 ASP A CA 1
ATOM 1411 C C . ASP A 1 171 ? 8.183 7.845 9.890 1.00 78.88 171 ASP A C 1
ATOM 1413 O O . ASP A 1 171 ? 6.985 7.557 9.831 1.00 78.88 171 ASP A O 1
ATOM 1417 N N . ASP A 1 172 ? 8.824 7.853 11.057 1.00 82.88 172 ASP A N 1
ATOM 1418 C CA . ASP A 1 172 ? 8.180 7.587 12.345 1.00 82.88 172 ASP A CA 1
ATOM 1419 C C . ASP A 1 172 ? 7.031 8.573 12.654 1.00 82.88 172 ASP A C 1
ATOM 1421 O O . ASP A 1 172 ? 6.026 8.214 13.277 1.00 82.88 172 ASP A O 1
ATOM 1425 N N . ARG A 1 173 ? 7.160 9.837 12.232 1.00 83.75 173 ARG A N 1
ATOM 1426 C CA . ARG A 1 173 ? 6.151 10.874 12.469 1.00 83.75 173 ARG A CA 1
ATOM 1427 C C . ARG A 1 173 ? 4.956 10.675 11.546 1.00 83.75 173 ARG A C 1
ATOM 1429 O O . ARG A 1 173 ? 3.820 10.754 12.014 1.00 83.75 173 ARG A O 1
ATOM 1436 N N . ASP A 1 174 ? 5.227 10.399 10.280 1.00 84.25 174 ASP A N 1
ATOM 1437 C CA . ASP A 1 174 ? 4.249 10.032 9.264 1.00 84.25 174 ASP A CA 1
ATOM 1438 C C . ASP A 1 174 ? 3.389 8.843 9.722 1.00 84.25 174 ASP A C 1
ATOM 1440 O O . ASP A 1 174 ? 2.158 8.879 9.636 1.00 84.25 174 ASP A O 1
ATOM 1444 N N . LEU A 1 175 ? 4.014 7.820 10.317 1.00 86.44 175 LEU A N 1
ATOM 1445 C CA . LEU A 1 175 ? 3.295 6.693 10.910 1.00 86.44 175 LEU A CA 1
ATOM 1446 C C . LEU A 1 175 ? 2.386 7.108 12.063 1.00 86.44 175 LEU A C 1
ATOM 1448 O O . LEU A 1 175 ? 1.224 6.702 12.112 1.00 86.44 175 LEU A O 1
ATOM 1452 N N . LEU A 1 176 ? 2.893 7.912 12.996 1.00 88.25 176 LEU A N 1
ATOM 1453 C CA . LEU A 1 176 ? 2.096 8.381 14.127 1.00 88.25 176 LEU A CA 1
ATOM 1454 C C . LEU A 1 176 ? 0.891 9.207 13.679 1.00 88.25 176 LEU A C 1
ATOM 1456 O O . LEU A 1 176 ? -0.184 9.088 14.268 1.00 88.25 176 LEU A O 1
ATOM 1460 N N . GLU A 1 177 ? 1.063 10.057 12.669 1.00 86.75 177 GLU A N 1
ATOM 1461 C CA . GLU A 1 177 ? -0.026 10.836 12.079 1.00 86.75 177 GLU A CA 1
ATOM 1462 C C . GLU A 1 177 ? -1.041 9.911 11.386 1.00 86.75 177 GLU A C 1
ATOM 1464 O O . GLU A 1 177 ? -2.243 10.049 11.619 1.00 86.75 177 GLU A O 1
ATOM 1469 N N . PHE A 1 178 ? -0.576 8.900 10.645 1.00 87.12 178 PHE A N 1
ATOM 1470 C CA . PHE A 1 178 ? -1.437 7.941 9.941 1.00 87.12 178 PHE A CA 1
ATOM 1471 C C . PHE A 1 178 ? -2.280 7.106 10.899 1.00 87.12 178 PHE A C 1
ATOM 1473 O O . PHE A 1 178 ? -3.498 7.001 10.734 1.00 87.12 178 PHE A O 1
ATOM 1480 N N . LEU A 1 179 ? -1.648 6.552 11.934 1.00 89.00 179 LEU A N 1
ATOM 1481 C CA . LEU A 1 179 ? -2.329 5.764 12.954 1.00 89.00 179 LEU A CA 1
ATOM 1482 C C . LEU A 1 179 ? -3.306 6.620 13.756 1.00 89.00 179 LEU A C 1
ATOM 1484 O O . LEU A 1 179 ? -4.438 6.197 13.983 1.00 89.00 179 LEU A O 1
ATOM 1488 N N . ALA A 1 180 ? -2.896 7.823 14.168 1.00 87.56 180 ALA A N 1
ATOM 1489 C CA . ALA A 1 180 ? -3.765 8.711 14.930 1.00 87.56 180 ALA A CA 1
ATOM 1490 C C . ALA A 1 180 ? -5.021 9.083 14.135 1.00 87.56 180 ALA A C 1
ATOM 1492 O O . ALA A 1 180 ? -6.117 9.032 14.688 1.00 87.56 180 ALA A O 1
ATOM 1493 N N . ASP A 1 181 ? -4.888 9.402 12.850 1.00 84.69 181 ASP A N 1
ATOM 1494 C CA . ASP A 1 181 ? -6.020 9.721 11.981 1.00 84.69 181 ASP A CA 1
ATOM 1495 C C . ASP A 1 181 ? -6.957 8.513 11.773 1.00 84.69 181 ASP A C 1
ATOM 1497 O O . ASP A 1 181 ? -8.161 8.610 12.014 1.00 84.69 181 ASP A O 1
ATOM 1501 N N . ARG A 1 182 ? -6.409 7.346 11.414 1.00 84.38 182 ARG A N 1
ATOM 1502 C CA . ARG A 1 182 ? -7.192 6.140 11.079 1.00 84.38 182 ARG A CA 1
ATOM 1503 C C . ARG A 1 182 ? -7.829 5.441 12.281 1.00 84.38 182 ARG A C 1
ATOM 1505 O O . ARG A 1 182 ? -8.821 4.730 12.114 1.00 84.38 182 ARG A O 1
ATOM 1512 N N . LEU A 1 183 ? -7.261 5.601 13.476 1.00 86.06 183 LEU A N 1
ATOM 1513 C CA . LEU A 1 183 ? -7.787 5.017 14.715 1.00 86.06 183 LEU A CA 1
ATOM 1514 C C . LEU A 1 183 ? -8.685 5.978 15.497 1.00 86.06 183 LEU A C 1
ATOM 1516 O O . LEU A 1 183 ? -9.399 5.534 16.401 1.00 86.06 183 LEU A O 1
ATOM 1520 N N . SER A 1 184 ? -8.668 7.271 15.168 1.00 79.00 184 SER A N 1
ATOM 1521 C CA . SER A 1 184 ? -9.550 8.248 15.800 1.00 79.00 184 SER A CA 1
ATOM 1522 C C . SER A 1 184 ? -11.011 7.946 15.483 1.00 79.00 184 SER A C 1
ATOM 1524 O O . SER A 1 184 ? -11.384 7.627 14.354 1.00 79.00 184 SER A O 1
ATOM 1526 N N . LYS A 1 185 ? -11.877 8.073 16.495 1.00 64.69 185 LYS A N 1
ATOM 1527 C CA . LYS A 1 185 ? -13.325 7.947 16.295 1.00 64.69 185 LYS A CA 1
ATOM 1528 C C . LYS A 1 185 ? -13.777 9.011 15.292 1.00 64.69 185 LYS A C 1
ATOM 1530 O O . LYS A 1 185 ? -13.365 10.164 15.445 1.00 64.69 185 LYS A O 1
ATOM 1535 N N . PRO A 1 186 ? -14.642 8.678 14.315 1.00 58.75 186 PRO A N 1
ATOM 1536 C CA . PRO A 1 186 ? -15.175 9.676 13.404 1.00 58.75 186 PRO A CA 1
ATOM 1537 C C . PRO A 1 186 ? -15.854 10.775 14.223 1.00 58.75 186 PRO A C 1
ATOM 1539 O O . PRO A 1 186 ? -16.848 10.553 14.915 1.00 58.75 186 PRO A O 1
ATOM 1542 N N . SER A 1 187 ? -15.276 11.971 14.170 1.00 42.56 187 SER A N 1
ATOM 1543 C CA . SER A 1 187 ? -15.767 13.195 14.795 1.00 42.56 187 SER A CA 1
ATOM 1544 C C . SER A 1 187 ? -16.964 13.725 14.000 1.00 42.56 187 SER A C 1
ATOM 1546 O O . SER A 1 187 ? -16.931 14.782 13.384 1.00 42.56 187 SER A O 1
ATOM 1548 N N . GLY A 1 188 ? -18.037 12.940 13.958 1.00 45.34 188 GLY A N 1
ATOM 1549 C CA . GLY A 1 188 ? -19.257 13.274 13.243 1.00 45.34 188 GLY A CA 1
ATOM 1550 C C . GLY A 1 188 ? -20.340 12.250 13.530 1.00 45.34 188 GLY A C 1
ATOM 1551 O O . GLY A 1 188 ? -20.159 11.056 13.308 1.00 45.34 188 GLY A O 1
ATOM 1552 N N . SER A 1 189 ? -21.477 12.727 14.028 1.00 36.22 189 SER A N 1
ATOM 1553 C CA . SER A 1 189 ? -22.710 11.965 14.203 1.00 36.22 189 SER A CA 1
ATOM 1554 C C . SER A 1 189 ? -23.230 11.466 12.847 1.00 36.22 189 SER A C 1
ATOM 1556 O O . SER A 1 189 ? -24.080 12.104 12.226 1.00 36.22 189 SER A O 1
ATOM 1558 N N . LEU A 1 190 ? -22.706 10.344 12.358 1.00 42.41 190 LEU A N 1
ATOM 1559 C CA . LEU A 1 190 ? -23.316 9.602 11.258 1.00 42.41 190 LEU A CA 1
ATOM 1560 C C . LEU A 1 190 ? -24.466 8.745 11.823 1.00 42.41 190 LEU A C 1
ATOM 1562 O O . LEU A 1 190 ? -24.284 8.114 12.868 1.00 42.41 190 LEU A O 1
ATOM 1566 N N . PRO A 1 191 ? -25.655 8.726 11.185 1.00 36.34 191 PRO A N 1
ATOM 1567 C CA . PRO A 1 191 ? -26.805 7.987 11.693 1.00 36.34 191 PRO A CA 1
ATOM 1568 C C . PRO A 1 191 ? -26.493 6.490 11.828 1.00 36.34 191 PRO A C 1
ATOM 1570 O O . PRO A 1 191 ? -25.912 5.864 10.940 1.00 36.34 191 PRO A O 1
ATOM 1573 N N . SER A 1 192 ? -26.915 5.925 12.955 1.00 38.75 192 SER A N 1
ATOM 1574 C CA . SER A 1 192 ? -26.466 4.666 13.557 1.00 38.75 192 SER A CA 1
ATOM 1575 C C . SER A 1 192 ? -26.912 3.365 12.874 1.00 38.75 192 SER A C 1
ATOM 1577 O O . SER A 1 192 ? -27.055 2.356 13.557 1.00 38.75 192 SER A O 1
ATOM 1579 N N . HIS A 1 193 ? -27.154 3.338 11.561 1.00 32.81 193 HIS A N 1
ATOM 1580 C CA . HIS A 1 193 ? -27.673 2.122 10.909 1.00 32.81 193 HIS A CA 1
ATOM 1581 C C . HIS A 1 193 ? -26.839 1.563 9.754 1.00 32.81 193 HIS A C 1
ATOM 1583 O O . HIS A 1 193 ? -27.139 0.475 9.276 1.00 32.81 193 HIS A O 1
ATOM 1589 N N . THR A 1 194 ? -25.742 2.218 9.366 1.00 36.00 194 THR A N 1
ATOM 1590 C CA . THR A 1 194 ? -24.807 1.686 8.350 1.00 36.00 194 THR A CA 1
ATOM 1591 C C . THR A 1 194 ? -23.338 1.996 8.639 1.00 36.00 194 THR A C 1
ATOM 1593 O O . THR A 1 194 ? -22.491 1.795 7.769 1.00 36.00 194 THR A O 1
ATOM 1596 N N . ALA A 1 195 ? -23.008 2.487 9.839 1.00 38.84 195 ALA A N 1
ATOM 1597 C CA . ALA A 1 195 ? -21.627 2.725 10.249 1.00 38.84 195 ALA A CA 1
ATOM 1598 C C . ALA A 1 195 ? -20.941 1.379 10.529 1.00 38.84 195 ALA A C 1
ATOM 1600 O O . ALA A 1 195 ? -20.793 0.962 11.673 1.00 38.84 195 ALA A O 1
ATOM 1601 N N . VAL A 1 196 ? -20.585 0.664 9.462 1.00 44.91 196 VAL A N 1
ATOM 1602 C CA . VAL A 1 196 ? -19.612 -0.424 9.540 1.00 44.91 196 VAL A CA 1
ATOM 1603 C C . VAL A 1 196 ? -18.350 0.195 10.128 1.00 44.91 196 VAL A C 1
ATOM 1605 O O . VAL A 1 196 ? -17.860 1.197 9.604 1.00 44.91 196 VAL A O 1
ATOM 1608 N N . ASP A 1 197 ? -17.882 -0.358 11.243 1.00 54.06 197 ASP A N 1
ATOM 1609 C CA . ASP A 1 197 ? -16.637 0.028 11.897 1.00 54.06 197 ASP A CA 1
ATOM 1610 C C . ASP A 1 197 ? -15.470 -0.294 10.952 1.00 54.06 197 ASP A C 1
ATOM 1612 O O . ASP A 1 197 ? -14.928 -1.395 10.947 1.00 54.06 197 ASP A O 1
ATOM 1616 N N . ARG A 1 198 ? -15.156 0.648 10.056 1.00 63.81 198 ARG A N 1
ATOM 1617 C CA . ARG A 1 198 ? -14.077 0.563 9.055 1.00 63.81 198 ARG A CA 1
ATOM 1618 C C . ARG A 1 198 ? -12.751 1.053 9.635 1.00 63.81 198 ARG A C 1
ATOM 1620 O O . ARG A 1 198 ? -11.962 1.703 8.952 1.00 63.81 198 ARG A O 1
ATOM 1627 N N . ARG A 1 199 ? -12.555 0.825 10.932 1.00 76.88 199 ARG A N 1
ATOM 1628 C CA . ARG A 1 199 ? -11.344 1.199 11.649 1.00 76.88 199 ARG A CA 1
ATOM 1629 C C . ARG A 1 199 ? -10.215 0.247 11.277 1.00 76.88 199 ARG A C 1
ATOM 1631 O O . ARG A 1 199 ? -10.428 -0.944 11.053 1.00 76.88 199 ARG A O 1
ATOM 1638 N N . LEU A 1 200 ? -9.007 0.795 11.234 1.00 88.25 200 LEU A N 1
ATOM 1639 C CA . LEU A 1 200 ? -7.791 0.026 11.018 1.00 88.25 200 LEU A CA 1
ATOM 1640 C C . LEU A 1 200 ? -7.622 -1.002 12.150 1.00 88.25 200 LEU A C 1
ATOM 1642 O O . LEU A 1 200 ? -7.694 -0.650 13.327 1.00 88.25 200 LEU A O 1
ATOM 1646 N N . LYS A 1 201 ? -7.421 -2.268 11.788 1.00 91.94 201 LYS A N 1
ATOM 1647 C CA . LYS A 1 201 ? -7.273 -3.407 12.707 1.00 91.94 201 LYS A CA 1
ATOM 1648 C C . LYS A 1 201 ? -5.823 -3.844 12.845 1.00 91.94 201 LYS A C 1
ATOM 1650 O O . LYS A 1 201 ? -5.431 -4.270 13.922 1.00 91.94 201 LYS A O 1
ATOM 1655 N N . MET A 1 202 ? -5.033 -3.734 11.778 1.00 93.56 202 MET A N 1
ATOM 1656 C CA . MET A 1 202 ? -3.652 -4.208 11.774 1.00 93.56 202 MET A CA 1
ATOM 1657 C C . MET A 1 202 ? -2.748 -3.299 10.949 1.00 93.56 202 MET A C 1
ATOM 1659 O O . MET A 1 202 ? -3.086 -2.931 9.821 1.00 93.56 202 MET A O 1
ATOM 1663 N N . VAL A 1 203 ? -1.575 -2.999 11.500 1.00 92.81 203 VAL A N 1
ATOM 1664 C CA . VAL A 1 203 ? -0.456 -2.403 10.771 1.00 92.81 203 VAL A CA 1
ATOM 1665 C C . VAL A 1 203 ? 0.805 -3.220 11.006 1.00 92.81 203 VAL A C 1
ATOM 1667 O O . VAL A 1 203 ? 1.170 -3.480 12.150 1.00 92.81 203 VAL A O 1
ATOM 1670 N N . ASP A 1 204 ? 1.467 -3.602 9.920 1.00 92.06 204 ASP A N 1
ATOM 1671 C CA . ASP A 1 204 ? 2.765 -4.280 9.937 1.00 92.06 204 ASP A CA 1
ATOM 1672 C C . ASP A 1 204 ? 3.749 -3.506 9.063 1.00 92.06 204 ASP A C 1
ATOM 1674 O O . ASP A 1 204 ? 3.560 -3.403 7.849 1.00 92.06 204 ASP A O 1
ATOM 1678 N N . ILE A 1 205 ? 4.757 -2.890 9.680 1.00 88.19 205 ILE A N 1
ATOM 1679 C CA . ILE A 1 205 ? 5.688 -2.008 8.977 1.00 88.19 205 ILE A CA 1
ATOM 1680 C C . ILE A 1 205 ? 7.131 -2.368 9.279 1.00 88.19 205 ILE A C 1
ATOM 1682 O O . ILE A 1 205 ? 7.548 -2.492 10.431 1.00 88.19 205 ILE A O 1
ATOM 1686 N N . LYS A 1 206 ? 7.924 -2.453 8.214 1.00 87.56 206 LYS A N 1
ATOM 1687 C CA . LYS A 1 206 ? 9.372 -2.602 8.283 1.00 87.56 206 LYS A CA 1
ATOM 1688 C C . LYS A 1 206 ? 10.031 -1.295 7.853 1.00 87.56 206 LYS A C 1
ATOM 1690 O O . LYS A 1 206 ? 9.984 -0.926 6.679 1.00 87.56 206 LYS A O 1
ATOM 1695 N N . PHE A 1 207 ? 10.610 -0.588 8.820 1.00 82.50 207 PHE A N 1
ATOM 1696 C CA . PHE A 1 207 ? 11.350 0.647 8.598 1.00 82.50 207 PHE A CA 1
ATOM 1697 C C . PHE A 1 207 ? 12.811 0.368 8.320 1.00 82.50 207 PHE A C 1
ATOM 1699 O O . PHE A 1 207 ? 13.497 -0.316 9.089 1.00 82.50 207 PHE A O 1
ATOM 1706 N N . VAL A 1 208 ? 13.325 1.049 7.303 1.00 75.69 208 VAL A N 1
ATOM 1707 C CA . VAL A 1 208 ? 14.753 1.291 7.230 1.00 75.69 208 VAL A CA 1
ATOM 1708 C C . VAL A 1 208 ? 15.097 2.500 8.095 1.00 75.69 208 VAL A C 1
ATOM 1710 O O . VAL A 1 208 ? 14.957 3.642 7.675 1.00 75.69 208 VAL A O 1
ATOM 1713 N N . SER A 1 209 ? 15.509 2.278 9.337 1.00 72.44 209 SER A N 1
ATOM 1714 C CA . SER A 1 209 ? 15.878 3.373 10.235 1.00 72.44 209 SER A CA 1
ATOM 1715 C C . SER A 1 209 ? 16.743 2.870 11.382 1.00 72.44 209 SER A C 1
ATOM 1717 O O . SER A 1 209 ? 16.561 1.771 11.901 1.00 72.44 209 SER A O 1
ATOM 1719 N N . PHE A 1 210 ? 17.678 3.720 11.806 1.00 68.69 210 PHE A N 1
ATOM 1720 C CA . PHE A 1 210 ? 18.453 3.531 13.035 1.00 68.69 210 PHE A CA 1
ATOM 1721 C C . PHE A 1 210 ? 17.721 4.051 14.278 1.00 68.69 210 PHE A C 1
ATOM 1723 O O . PHE A 1 210 ? 18.158 3.799 15.400 1.00 68.69 210 PHE A O 1
ATOM 1730 N N . LYS A 1 211 ? 16.652 4.828 14.086 1.00 73.38 211 LYS A N 1
ATOM 1731 C CA . LYS A 1 211 ? 15.842 5.395 15.162 1.00 73.38 211 LYS A CA 1
ATOM 1732 C C . LYS A 1 211 ? 14.670 4.475 15.444 1.00 73.38 211 LYS A C 1
ATOM 1734 O O . LYS A 1 211 ? 14.063 3.952 14.520 1.00 73.38 211 LYS A O 1
ATOM 1739 N N . ASN A 1 212 ? 14.362 4.322 16.722 1.00 80.25 212 ASN A N 1
ATOM 1740 C CA . ASN A 1 212 ? 13.165 3.661 17.199 1.00 80.25 212 ASN A CA 1
ATOM 1741 C C . ASN A 1 212 ? 12.300 4.672 17.957 1.00 80.25 212 ASN A C 1
ATOM 1743 O O . ASN A 1 212 ? 12.813 5.500 18.713 1.00 80.25 212 ASN A O 1
ATOM 1747 N N . ILE A 1 213 ? 10.986 4.596 17.769 1.00 84.00 213 ILE A N 1
ATOM 1748 C CA . ILE A 1 213 ? 10.027 5.353 18.574 1.00 84.00 213 ILE A CA 1
ATOM 1749 C C . ILE A 1 213 ? 9.105 4.406 19.342 1.00 84.00 213 ILE A C 1
ATOM 1751 O O . ILE A 1 213 ? 8.779 3.312 18.879 1.00 84.00 213 ILE A O 1
ATOM 1755 N N . ASP A 1 214 ? 8.662 4.834 20.524 1.00 88.50 214 ASP A N 1
ATOM 1756 C CA . ASP A 1 214 ? 7.596 4.149 21.257 1.00 88.50 214 ASP A CA 1
ATOM 1757 C C . ASP A 1 214 ? 6.232 4.584 20.704 1.00 88.50 214 ASP A C 1
ATOM 1759 O O . ASP A 1 214 ? 5.579 5.490 21.227 1.00 88.50 214 ASP A O 1
ATOM 1763 N N . VAL A 1 215 ? 5.802 3.940 19.615 1.00 89.56 215 VAL A N 1
ATOM 1764 C CA . VAL A 1 215 ? 4.524 4.259 18.957 1.00 89.56 215 VAL A CA 1
ATOM 1765 C C . VAL A 1 215 ? 3.339 4.110 19.910 1.00 89.56 215 VAL A C 1
ATOM 1767 O O . VAL A 1 215 ? 2.424 4.934 19.894 1.00 89.56 215 VAL A O 1
ATOM 1770 N N . TRP A 1 216 ? 3.346 3.094 20.773 1.00 89.69 216 TRP A N 1
ATOM 1771 C CA . TRP A 1 216 ? 2.255 2.862 21.716 1.00 89.69 216 TRP A CA 1
ATOM 1772 C C . TRP A 1 216 ? 2.156 3.972 22.762 1.00 89.69 216 TRP A C 1
ATOM 1774 O O . TRP A 1 216 ? 1.055 4.467 23.029 1.00 89.69 216 TRP A O 1
ATOM 1784 N N . GLY A 1 217 ? 3.291 4.383 23.331 1.00 90.56 217 GLY A N 1
ATOM 1785 C CA . GLY A 1 217 ? 3.367 5.506 24.262 1.00 90.56 217 GLY A CA 1
ATOM 1786 C C . GLY A 1 217 ? 2.861 6.808 23.640 1.00 90.56 217 GLY A C 1
ATOM 1787 O O . GLY A 1 217 ? 2.028 7.494 24.237 1.00 90.56 217 GLY A O 1
ATOM 1788 N N . GLU A 1 218 ? 3.287 7.101 22.411 1.00 92.56 218 GLU A N 1
ATOM 1789 C CA . GLU A 1 218 ? 2.888 8.297 21.661 1.00 92.56 218 GLU A CA 1
ATOM 1790 C C . GLU A 1 218 ? 1.388 8.313 21.323 1.00 92.56 218 GLU A C 1
ATOM 1792 O O . GLU A 1 218 ? 0.707 9.317 21.546 1.00 92.56 218 GLU A O 1
ATOM 1797 N N . LEU A 1 219 ? 0.826 7.196 20.848 1.00 90.56 219 LEU A N 1
ATOM 1798 C CA . LEU A 1 219 ? -0.614 7.089 20.574 1.00 90.56 219 LEU A CA 1
ATOM 1799 C C . LEU A 1 219 ? -1.448 7.259 21.850 1.00 90.56 219 LEU A C 1
ATOM 1801 O O . LEU A 1 219 ? -2.453 7.978 21.850 1.00 90.56 219 LEU A O 1
ATOM 1805 N N . LYS A 1 220 ? -1.003 6.662 22.961 1.00 89.75 220 LYS A N 1
ATOM 1806 C CA . LYS A 1 220 ? -1.657 6.807 24.266 1.00 89.75 220 LYS A CA 1
ATOM 1807 C C . LYS A 1 220 ? -1.601 8.247 24.773 1.00 89.75 220 LYS A C 1
ATOM 1809 O O . LYS A 1 220 ? -2.608 8.748 25.272 1.00 89.75 220 LYS A O 1
ATOM 1814 N N . ALA A 1 221 ? -0.464 8.928 24.624 1.00 90.50 221 ALA A N 1
ATOM 1815 C CA . ALA A 1 221 ? -0.315 10.336 24.995 1.00 90.50 221 ALA A CA 1
ATOM 1816 C C . ALA A 1 221 ? -1.250 11.255 24.186 1.00 90.50 221 ALA A C 1
ATOM 1818 O O . ALA A 1 221 ? -1.726 12.263 24.706 1.00 90.50 221 ALA A O 1
ATOM 1819 N N . ARG A 1 222 ? -1.572 10.873 22.943 1.00 88.94 222 ARG A N 1
ATOM 1820 C CA . ARG A 1 222 ? -2.544 11.559 22.072 1.00 88.94 222 ARG A CA 1
ATOM 1821 C C . ARG A 1 222 ? -4.008 11.209 22.372 1.00 88.94 222 ARG A C 1
ATOM 1823 O O . ARG A 1 222 ? -4.899 11.773 21.744 1.00 88.94 222 ARG A O 1
ATOM 1830 N N . GLY A 1 223 ? -4.275 10.300 23.312 1.00 87.25 223 GLY A N 1
ATOM 1831 C CA . GLY A 1 223 ? -5.632 9.861 23.652 1.00 87.25 223 GLY A CA 1
ATOM 1832 C C . GLY A 1 223 ? -6.303 9.016 22.564 1.00 87.25 223 GLY A C 1
ATOM 1833 O O . GLY A 1 223 ? -7.532 8.941 22.525 1.00 87.25 223 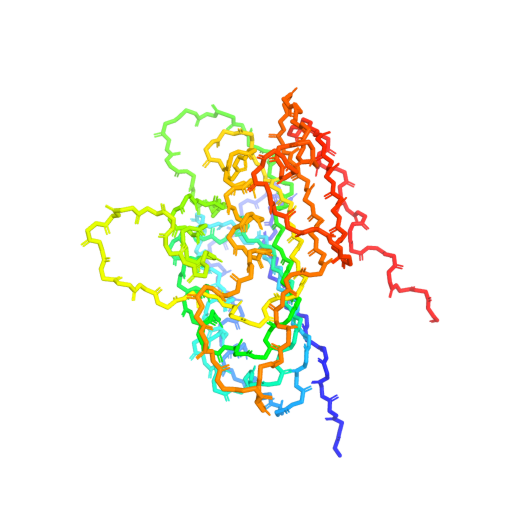GLY A O 1
ATOM 1834 N N . VAL A 1 224 ? -5.518 8.398 21.677 1.00 87.00 224 VAL A N 1
ATOM 1835 C CA . VAL A 1 224 ? -6.024 7.506 20.628 1.00 87.00 224 VAL A CA 1
ATOM 1836 C C . VAL A 1 224 ? -6.457 6.188 21.269 1.00 87.00 224 VAL A C 1
ATOM 1838 O O . VAL A 1 224 ? -5.694 5.563 22.005 1.00 87.00 224 VAL A O 1
ATOM 1841 N N . ASP A 1 225 ? -7.692 5.760 21.001 1.00 85.62 225 ASP A N 1
ATOM 1842 C CA . ASP A 1 225 ? -8.145 4.418 21.366 1.00 85.62 225 ASP A CA 1
ATOM 1843 C C . ASP A 1 225 ? -7.393 3.417 20.488 1.00 85.62 225 ASP A C 1
ATOM 1845 O O . ASP A 1 225 ? -7.339 3.585 19.269 1.00 85.62 225 ASP A O 1
ATOM 1849 N N . THR A 1 226 ? -6.815 2.382 21.086 1.00 86.50 226 THR A N 1
ATOM 1850 C CA . THR A 1 226 ? -6.091 1.313 20.385 1.00 86.50 226 THR A CA 1
ATOM 1851 C C . THR A 1 226 ? -6.665 -0.074 20.670 1.00 86.50 226 THR A C 1
ATOM 1853 O O . THR A 1 226 ? -6.079 -1.087 20.299 1.00 86.50 226 THR A O 1
ATOM 1856 N N . ASN A 1 227 ? -7.840 -0.154 21.300 1.00 86.94 227 ASN A N 1
ATOM 1857 C CA . ASN A 1 227 ? -8.476 -1.439 21.569 1.00 86.94 227 ASN A CA 1
ATOM 1858 C C . ASN A 1 227 ? -8.783 -2.180 20.261 1.00 86.94 227 ASN A C 1
ATOM 1860 O O . ASN A 1 227 ? -9.409 -1.607 19.362 1.00 86.94 227 ASN A O 1
ATOM 1864 N N . GLY A 1 228 ? -8.360 -3.447 20.191 1.00 84.38 228 GLY A N 1
ATOM 1865 C CA . GLY A 1 228 ? -8.539 -4.316 19.024 1.00 84.38 228 GLY A CA 1
ATOM 1866 C C . GLY A 1 228 ? -7.620 -4.002 17.839 1.00 84.38 228 GLY A C 1
ATOM 1867 O O . GLY A 1 228 ? -7.846 -4.545 16.763 1.00 84.38 228 GLY A O 1
ATOM 1868 N N . PHE A 1 229 ? -6.626 -3.126 18.023 1.00 91.56 229 PHE A N 1
ATOM 1869 C CA . PHE A 1 229 ? -5.629 -2.785 17.014 1.00 91.56 229 PHE A CA 1
ATOM 1870 C C . PHE A 1 229 ? -4.311 -3.523 17.276 1.00 91.56 229 PHE A C 1
ATOM 1872 O O . PHE A 1 229 ? -3.801 -3.519 18.397 1.00 91.56 229 PHE A O 1
ATOM 1879 N N . GLU A 1 230 ? -3.753 -4.123 16.231 1.00 93.69 230 GLU A N 1
ATOM 1880 C CA . GLU A 1 230 ? -2.463 -4.807 16.241 1.00 93.69 230 GLU A CA 1
ATOM 1881 C C . GLU A 1 230 ? -1.415 -3.985 15.485 1.00 93.69 230 GLU A C 1
ATOM 1883 O O . GLU A 1 230 ? -1.659 -3.506 14.375 1.00 93.69 230 GLU A O 1
ATOM 1888 N N . LEU A 1 231 ? -0.231 -3.842 16.083 1.00 91.88 231 LEU A N 1
ATOM 1889 C CA . LEU A 1 231 ? 0.891 -3.109 15.506 1.00 91.88 231 LEU A CA 1
ATOM 1890 C C . LEU A 1 231 ? 2.164 -3.949 15.589 1.00 91.88 231 LEU A C 1
ATOM 1892 O O . LEU A 1 231 ? 2.634 -4.257 16.687 1.00 91.88 231 LEU A O 1
ATOM 1896 N N . ALA A 1 232 ? 2.732 -4.264 14.431 1.00 90.81 232 ALA A N 1
ATOM 1897 C CA . ALA A 1 232 ? 4.055 -4.848 14.287 1.00 90.81 232 ALA A CA 1
ATOM 1898 C C . ALA A 1 232 ? 4.975 -3.824 13.616 1.00 90.81 232 ALA A C 1
ATOM 1900 O O . ALA A 1 232 ? 4.649 -3.281 12.561 1.00 90.81 232 ALA A O 1
ATOM 1901 N N . ILE A 1 233 ? 6.107 -3.523 14.255 1.00 88.81 233 ILE A N 1
ATOM 1902 C CA . ILE A 1 233 ? 7.121 -2.626 13.700 1.00 88.81 233 ILE A CA 1
ATOM 1903 C C . ILE A 1 233 ? 8.480 -3.293 13.816 1.00 88.81 233 ILE A C 1
ATOM 1905 O O . ILE A 1 233 ? 8.880 -3.720 14.902 1.00 88.81 233 ILE A O 1
ATOM 1909 N N . MET A 1 234 ? 9.202 -3.347 12.703 1.00 86.88 234 MET A N 1
ATOM 1910 C CA . MET A 1 234 ? 10.579 -3.815 12.656 1.00 86.88 234 MET A CA 1
ATOM 1911 C C . MET A 1 234 ? 11.480 -2.704 12.128 1.00 86.88 234 MET A C 1
ATOM 1913 O O . MET A 1 234 ? 11.194 -2.109 11.095 1.00 86.88 234 MET A O 1
ATOM 1917 N N . TYR A 1 235 ? 12.577 -2.444 12.832 1.00 84.06 235 TYR A N 1
ATOM 1918 C CA . TYR A 1 235 ? 13.596 -1.480 12.428 1.00 84.06 235 TYR A CA 1
ATOM 1919 C C . TYR A 1 235 ? 14.841 -2.228 11.958 1.00 84.06 235 TYR A C 1
ATOM 1921 O O . TYR A 1 235 ? 15.297 -3.158 12.625 1.00 84.06 235 TYR A O 1
ATOM 1929 N N . GLY A 1 236 ? 15.396 -1.820 10.823 1.00 80.12 236 GLY A N 1
ATOM 1930 C CA . GLY A 1 236 ? 16.576 -2.438 10.231 1.00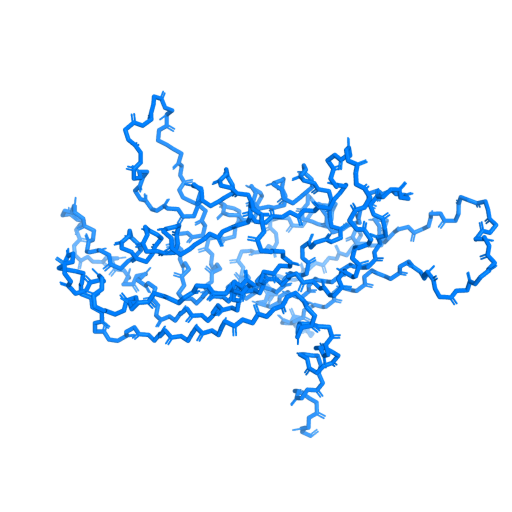 80.12 236 GLY A CA 1
ATOM 1931 C C . GLY A 1 236 ? 17.394 -1.451 9.406 1.00 80.12 236 GLY A C 1
ATOM 1932 O O . GLY A 1 236 ? 16.971 -0.327 9.147 1.00 80.12 236 GLY A O 1
ATOM 1933 N N . GLN A 1 237 ? 18.589 -1.875 9.003 1.00 73.00 237 GLN A N 1
ATOM 1934 C CA . GLN A 1 237 ? 19.436 -1.148 8.054 1.00 73.00 237 GLN A CA 1
ATOM 1935 C C . GLN A 1 237 ? 19.058 -1.528 6.620 1.00 73.00 237 GLN A C 1
ATOM 1937 O O . GLN A 1 237 ? 18.556 -2.629 6.406 1.00 73.00 237 GLN A O 1
ATOM 1942 N N . ASP A 1 238 ? 19.371 -0.669 5.642 1.00 66.62 238 ASP A N 1
ATOM 1943 C CA . ASP A 1 238 ? 19.091 -0.905 4.210 1.00 66.62 238 ASP A CA 1
ATOM 1944 C C . ASP A 1 238 ? 19.586 -2.287 3.747 1.00 66.62 238 ASP A C 1
ATOM 1946 O O . ASP A 1 238 ? 18.909 -2.988 2.997 1.00 66.62 238 ASP A O 1
ATOM 1950 N N . SER A 1 239 ? 20.730 -2.724 4.285 1.00 56.91 239 SER A N 1
ATOM 1951 C CA . SER A 1 239 ? 21.356 -4.006 3.971 1.00 56.91 239 SER A CA 1
ATOM 1952 C C . SER A 1 239 ? 20.643 -5.243 4.526 1.00 56.91 239 SER A C 1
ATOM 1954 O O . SER A 1 239 ? 20.820 -6.329 3.979 1.00 56.91 239 SER A O 1
ATOM 1956 N N . LEU A 1 240 ? 19.844 -5.107 5.590 1.00 56.69 240 LEU A N 1
ATOM 1957 C CA . LEU A 1 240 ? 19.142 -6.227 6.237 1.00 56.69 240 LEU A CA 1
ATOM 1958 C C . LEU A 1 240 ? 17.880 -6.647 5.479 1.00 56.69 240 LEU A C 1
ATOM 1960 O O . LEU A 1 240 ? 17.404 -7.766 5.642 1.00 56.69 240 LEU A O 1
ATOM 1964 N N . TRP A 1 241 ? 17.366 -5.775 4.615 1.00 61.25 241 TRP A N 1
ATOM 1965 C CA . TRP A 1 241 ? 16.193 -6.046 3.784 1.00 61.25 241 TRP A CA 1
ATOM 1966 C C . TRP A 1 241 ? 16.556 -6.727 2.453 1.00 61.25 241 TRP A C 1
ATOM 1968 O O . TRP A 1 241 ? 15.689 -7.003 1.627 1.00 61.25 241 TRP A O 1
ATOM 1978 N N . HIS A 1 242 ? 17.845 -7.018 2.226 1.00 51.56 242 HIS A N 1
ATOM 1979 C CA . HIS A 1 242 ? 18.339 -7.689 1.020 1.00 51.56 242 HIS A CA 1
ATOM 1980 C C . HIS A 1 242 ? 18.051 -9.202 0.972 1.00 51.56 242 HIS A C 1
ATOM 1982 O O . HIS A 1 242 ? 18.036 -9.760 -0.124 1.00 51.56 242 HIS A O 1
ATOM 1988 N N . ASP A 1 243 ? 17.761 -9.847 2.109 1.00 45.94 243 ASP A N 1
ATOM 1989 C CA . ASP A 1 243 ? 17.593 -11.310 2.208 1.00 45.94 243 ASP A CA 1
ATOM 1990 C C . ASP A 1 243 ? 16.135 -11.801 2.082 1.00 45.94 243 ASP A C 1
ATOM 1992 O O . ASP A 1 243 ? 15.839 -12.986 2.243 1.00 45.94 243 ASP A O 1
ATOM 1996 N N . GLU A 1 244 ? 15.191 -10.932 1.713 1.00 45.41 244 GLU A N 1
ATOM 1997 C CA . GLU A 1 244 ? 13.768 -11.287 1.594 1.00 45.41 244 GLU A CA 1
ATOM 1998 C C . GLU A 1 244 ? 13.386 -11.967 0.264 1.00 45.41 244 GLU A C 1
ATOM 2000 O O . GLU A 1 244 ? 12.260 -11.847 -0.222 1.00 45.41 244 GLU A O 1
ATOM 2005 N N . HIS A 1 245 ? 14.262 -12.828 -0.265 1.00 41.44 245 HIS A N 1
ATOM 2006 C CA . HIS A 1 245 ? 13.814 -13.927 -1.135 1.00 41.44 245 HIS A CA 1
ATOM 2007 C C . HIS A 1 245 ? 12.791 -14.855 -0.434 1.00 41.44 245 HIS A C 1
ATOM 2009 O O . HIS A 1 245 ? 12.187 -15.703 -1.085 1.00 41.44 245 HIS A O 1
ATOM 2015 N N . LEU A 1 246 ? 12.560 -14.654 0.869 1.00 39.59 246 LEU A N 1
ATOM 2016 C CA . LEU A 1 246 ? 11.670 -15.417 1.742 1.00 39.59 246 LEU A CA 1
ATOM 2017 C C . LEU A 1 246 ? 10.221 -14.900 1.839 1.00 39.59 246 LEU A C 1
ATOM 2019 O O . LEU A 1 246 ? 9.355 -15.672 2.229 1.00 39.59 246 LEU A O 1
ATOM 2023 N N . ILE A 1 247 ? 9.881 -13.663 1.439 1.00 44.84 247 ILE A N 1
ATOM 2024 C CA . ILE A 1 247 ? 8.471 -13.193 1.540 1.00 44.84 247 ILE A CA 1
ATOM 2025 C C . ILE A 1 247 ? 7.543 -13.877 0.521 1.00 44.84 247 ILE A C 1
ATOM 2027 O O . ILE A 1 247 ? 6.319 -13.855 0.646 1.00 44.84 247 ILE A O 1
ATOM 2031 N N . TRP A 1 248 ? 8.114 -14.541 -0.481 1.00 47.50 248 TRP A N 1
ATOM 2032 C CA . TRP A 1 248 ? 7.358 -15.244 -1.514 1.00 47.50 248 TRP A CA 1
ATOM 2033 C C . TRP A 1 248 ? 7.429 -16.775 -1.404 1.00 47.50 248 TRP A C 1
ATOM 2035 O O . TRP A 1 248 ? 6.966 -17.443 -2.327 1.00 47.50 248 TRP A O 1
ATOM 2045 N N . GLY A 1 249 ? 8.013 -17.311 -0.323 1.00 37.00 249 GLY A N 1
ATOM 2046 C CA . GLY A 1 249 ? 8.382 -18.727 -0.206 1.00 37.00 249 GLY A CA 1
ATOM 2047 C C . GLY A 1 249 ? 7.437 -19.646 0.572 1.00 37.00 249 GLY A C 1
ATOM 2048 O O . GLY A 1 249 ? 7.399 -20.824 0.240 1.00 37.00 249 GLY A O 1
ATOM 2049 N N . ASP A 1 250 ? 6.651 -19.153 1.535 1.00 35.06 250 ASP A N 1
ATOM 2050 C CA . ASP A 1 250 ? 6.133 -20.049 2.593 1.00 35.06 250 ASP A CA 1
ATOM 2051 C C . ASP A 1 250 ? 4.614 -20.324 2.587 1.00 35.06 250 ASP A C 1
ATOM 2053 O O . ASP A 1 250 ? 4.121 -20.990 3.488 1.00 35.06 250 ASP A O 1
ATOM 2057 N N . ASP A 1 251 ? 3.864 -19.911 1.557 1.00 37.22 251 ASP A N 1
ATOM 2058 C CA . ASP A 1 251 ? 2.430 -20.266 1.415 1.00 37.22 251 ASP A CA 1
ATOM 2059 C C . ASP A 1 251 ? 2.175 -21.320 0.311 1.00 37.22 251 ASP A C 1
ATOM 2061 O O . ASP A 1 251 ? 1.099 -21.374 -0.290 1.00 37.22 251 ASP A O 1
ATOM 2065 N N . LEU A 1 252 ? 3.172 -22.156 0.004 1.00 34.91 252 LEU A N 1
ATOM 2066 C CA . LEU A 1 252 ? 3.021 -23.330 -0.866 1.00 34.91 252 LEU A CA 1
ATOM 2067 C C . LEU A 1 252 ? 3.398 -24.614 -0.118 1.00 34.91 252 LEU A C 1
ATOM 2069 O O . LEU A 1 252 ? 4.223 -25.378 -0.602 1.00 34.91 252 LEU A O 1
ATOM 2073 N N . ASP A 1 253 ? 2.774 -24.850 1.033 1.00 32.41 253 ASP A N 1
ATOM 2074 C CA . ASP A 1 253 ? 2.683 -26.183 1.633 1.00 32.41 253 ASP A CA 1
ATOM 2075 C C . ASP A 1 253 ? 1.218 -26.454 2.025 1.00 32.41 253 ASP A C 1
ATOM 2077 O O . ASP A 1 253 ? 0.781 -26.147 3.133 1.00 32.41 253 ASP A O 1
ATOM 2081 N N . ASP A 1 254 ? 0.478 -27.015 1.064 1.00 33.75 254 ASP A N 1
ATOM 2082 C CA . ASP A 1 254 ? -0.680 -27.908 1.238 1.00 33.75 254 ASP A CA 1
ATOM 2083 C C . ASP A 1 254 ? -0.503 -29.096 0.271 1.00 33.75 254 ASP A C 1
ATOM 2085 O O . ASP A 1 254 ? -0.272 -28.849 -0.941 1.00 33.75 254 ASP A O 1
#